Protein AF-A0A497A1L6-F1 (afdb_monomer_lite)

Sequence (326 aa):
MVNYVVGLEPLPANETLLADLKPGDEIKMRLSNGVVLLFRFVERREVAADEASVFEQFHPRLTLVVEKEEGTWQIATADYVAEVEPVQPPSGTLAQPGQAVRVGDAQVTVIKGHAERSGPDLLPGTMYYLVEFSVENVGAVPLDANAFTMQLQDGVGNKYLLSPAASAAGEYGPLGGEIAPGATVQGTAGYLVPDTLAGPALIWTFSPRPGSELQASVSIPYEPEKVPAGHAEVTITDAFLSDDGDRLIIEGEIQNTGGEPLTVELSDISLSSSAGMSELIMAAPPLPWTVQPGQTQVIELQYSKPDASAALLSLLGYSFEIQGLQ

pLDDT: mean 82.21, std 14.12, range [32.19, 98.44]

Secondary structure (DSSP, 8-state):
---EEEEEP--HHHHHHHHH--TT-EEEEE-TTS-EEEEEEEEEEEEETT-GGGG--SS-EEEEEEEPGGGEEEEEEEEE-TT-------SSPPB-TT-EEEETTEEEEEEEEEEE---TTPPTTEEEEEEEEEEEE-SSS-EEGGG-EEEEE-TT--EEE--HHHHTTSSS-B--SEE-TT-EEEEEEEEEEETT---SEEEEEEESSTT-S--EEEEEE----------EEEEEEEEEE-TTSSEEEEEEEEEE-SSSPEEE-GGGEEEEETTEEEPEEEEESPSSEEE-TT-EEEEEEEEEPPSSSEEEEEETTEEEEEE---

Structure (mmCIF, N/CA/C/O backbone):
data_AF-A0A497A1L6-F1
#
_entry.id   AF-A0A497A1L6-F1
#
loop_
_atom_site.group_PDB
_atom_site.id
_atom_site.type_symbol
_atom_site.label_atom_id
_atom_site.label_alt_id
_atom_site.label_comp_id
_atom_site.label_asym_id
_atom_site.label_entity_id
_atom_site.label_seq_id
_atom_site.pdbx_PDB_ins_code
_atom_site.Cartn_x
_atom_site.Cartn_y
_atom_site.Cartn_z
_atom_site.occupancy
_atom_site.B_iso_or_equiv
_atom_site.auth_seq_id
_atom_site.auth_comp_id
_atom_site.auth_asym_id
_atom_site.auth_atom_id
_atom_site.pdbx_PDB_model_num
ATOM 1 N N . MET A 1 1 ? -5.458 -17.847 -22.370 1.00 49.69 1 MET A N 1
ATOM 2 C CA . MET A 1 1 ? -6.475 -18.331 -21.414 1.00 49.69 1 MET A CA 1
ATOM 3 C C . MET A 1 1 ? -6.321 -19.837 -21.328 1.00 49.69 1 MET A C 1
ATOM 5 O O . MET A 1 1 ? -6.341 -20.467 -22.379 1.00 49.69 1 MET A O 1
ATOM 9 N N . VAL A 1 2 ? -6.048 -20.388 -20.144 1.00 56.72 2 VAL A N 1
ATOM 10 C CA . VAL A 1 2 ? -5.822 -21.831 -19.955 1.00 56.72 2 VAL A CA 1
ATOM 11 C C . VAL A 1 2 ? -6.895 -22.355 -19.011 1.00 56.72 2 VAL A C 1
ATOM 13 O O . VAL A 1 2 ? -7.063 -21.818 -17.921 1.00 56.72 2 VAL A O 1
ATOM 16 N N . ASN A 1 3 ? -7.616 -23.377 -19.459 1.00 67.94 3 ASN A N 1
ATOM 17 C CA . ASN A 1 3 ? -8.632 -24.086 -18.692 1.00 67.94 3 ASN A CA 1
ATOM 18 C C . ASN A 1 3 ? -8.076 -25.466 -18.348 1.00 67.94 3 ASN A C 1
ATOM 20 O O . ASN A 1 3 ? -7.530 -26.139 -19.227 1.00 67.94 3 ASN A O 1
ATOM 24 N N . TYR A 1 4 ? -8.189 -25.877 -17.088 1.00 80.19 4 TYR A N 1
ATOM 25 C CA . TYR A 1 4 ? -7.626 -27.143 -16.630 1.00 80.19 4 TYR A CA 1
ATOM 26 C C . TYR A 1 4 ? -8.738 -28.156 -16.416 1.00 80.19 4 TYR A C 1
ATOM 28 O O . TYR A 1 4 ? -9.627 -27.953 -15.594 1.00 80.19 4 TYR A O 1
ATOM 36 N N . VAL A 1 5 ? -8.664 -29.266 -17.145 1.00 84.31 5 VAL A N 1
ATOM 37 C CA . VAL A 1 5 ? -9.573 -30.401 -16.989 1.00 84.31 5 VAL A CA 1
ATOM 38 C C . VAL A 1 5 ? -8.741 -31.602 -16.575 1.00 84.31 5 VAL A C 1
ATOM 40 O O . VAL A 1 5 ? -7.817 -31.994 -17.289 1.00 84.31 5 VAL A O 1
ATOM 43 N N . VAL A 1 6 ? -9.038 -32.155 -15.403 1.00 85.19 6 VAL A N 1
ATOM 44 C CA . VAL A 1 6 ? -8.279 -33.254 -14.807 1.00 85.19 6 VAL A CA 1
ATOM 45 C C . VAL A 1 6 ? -9.226 -34.413 -14.526 1.00 85.19 6 VAL A C 1
ATOM 47 O O . VAL A 1 6 ? -10.163 -34.286 -13.739 1.00 85.19 6 VAL A O 1
ATOM 50 N N . GLY A 1 7 ? -8.960 -35.550 -15.167 1.00 87.00 7 GLY A N 1
ATOM 51 C CA . GLY A 1 7 ? -9.586 -36.820 -14.816 1.00 87.00 7 GLY A CA 1
ATOM 52 C C . GLY A 1 7 ? -8.914 -37.406 -13.580 1.00 87.00 7 GLY A C 1
ATOM 53 O O . GLY A 1 7 ? -7.689 -37.536 -13.542 1.00 87.00 7 GLY A O 1
ATOM 54 N N . LEU A 1 8 ? -9.707 -37.738 -12.571 1.00 87.38 8 LEU A N 1
ATOM 55 C CA . LEU A 1 8 ? -9.270 -38.443 -11.375 1.00 87.38 8 LEU A CA 1
ATOM 56 C C . LEU A 1 8 ? -9.670 -39.914 -11.493 1.00 87.38 8 LEU A C 1
ATOM 58 O O . LEU A 1 8 ? -10.752 -40.237 -11.980 1.00 87.38 8 LEU A O 1
ATOM 62 N N . GLU A 1 9 ? -8.805 -40.811 -11.024 1.00 87.81 9 GLU A N 1
ATOM 63 C CA . GLU A 1 9 ? -9.137 -42.235 -10.967 1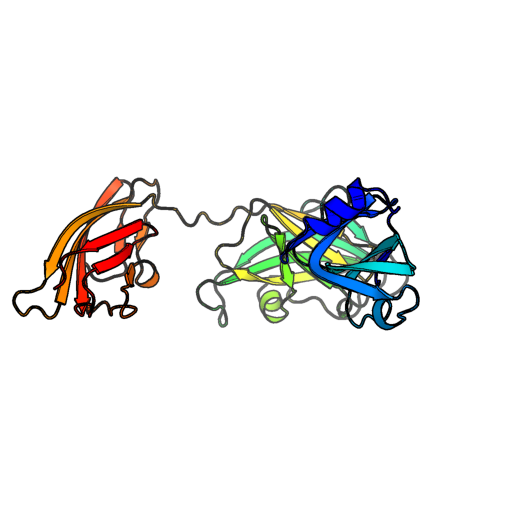.00 87.81 9 GLU A CA 1
ATOM 64 C C . GLU A 1 9 ? -10.345 -42.469 -10.039 1.00 87.81 9 GLU A C 1
ATOM 66 O O . GLU A 1 9 ? -10.424 -41.820 -8.986 1.00 87.81 9 GLU A O 1
ATOM 71 N N . PRO A 1 10 ? -11.259 -43.400 -10.373 1.00 84.12 10 PRO A N 1
ATOM 72 C CA . PRO A 1 10 ? -12.471 -43.680 -9.601 1.00 84.12 10 PRO A CA 1
ATOM 73 C C . PRO A 1 10 ? -12.162 -44.538 -8.368 1.00 84.12 10 PRO A C 1
ATOM 75 O O . PRO A 1 10 ? -12.586 -45.682 -8.221 1.00 84.12 10 PRO A O 1
ATOM 78 N N . LEU A 1 11 ? -11.325 -43.994 -7.490 1.00 87.12 11 LEU A N 1
ATOM 79 C CA . LEU A 1 11 ? -10.995 -44.585 -6.204 1.00 87.12 11 LEU A CA 1
ATOM 80 C C . LEU A 1 11 ? -11.956 -44.027 -5.143 1.00 87.12 11 LEU A C 1
ATOM 82 O O . LEU A 1 11 ? -12.193 -42.816 -5.143 1.00 87.12 11 LEU A O 1
ATOM 86 N N . PRO A 1 12 ? -12.410 -44.835 -4.162 1.00 83.12 12 PRO A N 1
ATOM 87 C CA . PRO A 1 12 ? -13.300 -44.363 -3.093 1.00 83.12 12 PRO A CA 1
ATOM 88 C C . PRO A 1 12 ? -12.772 -43.126 -2.349 1.00 83.12 12 PRO A C 1
ATOM 90 O O . PRO A 1 12 ? -13.539 -42.281 -1.892 1.00 83.12 12 PRO A O 1
ATOM 93 N N . ALA A 1 13 ? -11.445 -42.992 -2.258 1.00 82.69 13 ALA A N 1
ATOM 94 C CA . ALA A 1 13 ? -10.789 -41.827 -1.673 1.00 82.69 13 ALA A CA 1
ATOM 95 C C . ALA A 1 13 ? -11.030 -40.533 -2.476 1.00 82.69 13 ALA A C 1
ATOM 97 O O . ALA A 1 13 ? -11.258 -39.490 -1.872 1.00 82.69 13 ALA A O 1
ATOM 98 N N . ASN A 1 14 ? -11.017 -40.593 -3.811 1.00 83.94 14 ASN A N 1
ATOM 99 C CA . ASN A 1 14 ? -11.251 -39.432 -4.676 1.00 83.94 14 ASN A CA 1
ATOM 100 C C . ASN A 1 14 ? -12.732 -39.044 -4.699 1.00 83.94 14 ASN A C 1
ATOM 102 O O . ASN A 1 14 ? -13.057 -37.860 -4.660 1.00 83.94 14 ASN A O 1
ATOM 106 N N . GLU A 1 15 ? -13.628 -40.031 -4.696 1.00 82.00 15 GLU A N 1
ATOM 107 C CA . GLU A 1 15 ? -15.069 -39.791 -4.580 1.00 82.00 15 GLU A CA 1
ATOM 108 C C . GLU A 1 15 ? -15.420 -39.116 -3.253 1.00 82.00 15 GLU A C 1
ATOM 110 O O . GLU A 1 15 ? -16.161 -38.135 -3.237 1.00 82.00 15 GLU A O 1
ATOM 115 N N . THR A 1 16 ? -14.843 -39.600 -2.148 1.00 83.50 16 THR A N 1
ATOM 116 C CA . THR A 1 16 ? -15.037 -39.008 -0.814 1.00 83.50 16 THR A CA 1
ATOM 117 C C . THR A 1 16 ? -14.442 -37.604 -0.749 1.00 83.50 16 THR A C 1
ATOM 119 O O . THR A 1 16 ? -15.096 -36.682 -0.274 1.00 83.50 16 THR A O 1
ATOM 122 N N . LEU A 1 17 ? -13.243 -37.407 -1.309 1.00 83.25 17 LEU A N 1
ATOM 123 C CA . LEU A 1 17 ? -12.607 -36.092 -1.385 1.00 83.25 17 LEU A CA 1
ATOM 124 C C . LEU A 1 17 ? -13.503 -35.075 -2.101 1.00 83.25 17 LEU A C 1
ATOM 126 O O . LEU A 1 17 ? -13.708 -33.981 -1.586 1.00 83.25 17 LEU A O 1
ATOM 130 N N . LEU A 1 18 ? -14.069 -35.429 -3.260 1.00 84.25 18 LEU A N 1
ATOM 131 C CA . LEU A 1 18 ? -15.007 -34.550 -3.962 1.00 84.25 18 LEU A CA 1
ATOM 132 C C . LEU A 1 18 ? -16.345 -34.410 -3.226 1.00 84.25 18 LEU A C 1
ATOM 134 O O . LEU A 1 18 ? -16.992 -33.367 -3.349 1.00 84.25 18 LEU A O 1
ATOM 138 N N . ALA A 1 19 ? -16.779 -35.439 -2.490 1.00 84.88 19 ALA A N 1
ATOM 139 C CA . ALA A 1 19 ? -17.998 -35.427 -1.684 1.00 84.88 19 ALA A CA 1
ATOM 140 C C . ALA A 1 19 ? -17.927 -34.410 -0.527 1.00 84.88 19 ALA A C 1
ATOM 142 O O . ALA A 1 19 ? -18.935 -33.758 -0.230 1.00 84.88 19 ALA A O 1
ATOM 143 N N . ASP A 1 20 ? -16.742 -34.242 0.056 1.00 88.44 20 ASP A N 1
ATOM 144 C CA . ASP A 1 20 ? -16.510 -33.406 1.235 1.00 88.44 20 ASP A CA 1
ATOM 145 C C . ASP A 1 20 ? -16.254 -31.924 0.915 1.00 88.44 20 ASP A C 1
ATOM 147 O O . ASP A 1 20 ? -16.383 -31.086 1.811 1.00 88.44 20 ASP A O 1
ATOM 151 N N . LEU A 1 21 ? -15.947 -31.584 -0.345 1.00 85.94 21 LEU A N 1
ATOM 152 C CA . LEU A 1 21 ? -15.736 -30.199 -0.778 1.00 85.94 21 LEU A CA 1
ATOM 153 C C . LEU A 1 21 ? -17.006 -29.350 -0.631 1.00 85.94 21 LEU A C 1
ATOM 155 O O . LEU A 1 21 ? -18.091 -29.707 -1.107 1.00 85.94 21 LEU A O 1
ATOM 159 N N . LYS A 1 22 ? -16.844 -28.179 -0.019 1.00 87.50 22 LYS A N 1
ATOM 160 C CA . LYS A 1 22 ? -17.874 -27.155 0.169 1.00 87.50 22 LYS A CA 1
ATOM 161 C C . LYS A 1 22 ? -17.544 -25.904 -0.640 1.00 87.50 22 LYS A C 1
ATOM 163 O O . LYS A 1 22 ? -16.365 -25.584 -0.801 1.00 87.50 22 LYS A O 1
ATOM 168 N N . PRO A 1 23 ? -18.558 -25.164 -1.134 1.00 84.06 23 PRO A N 1
ATOM 169 C CA . PRO A 1 23 ? -18.333 -23.893 -1.815 1.00 84.06 23 PRO A CA 1
ATOM 170 C C . PRO A 1 23 ? -17.436 -22.981 -0.981 1.00 84.06 23 PRO A C 1
ATOM 172 O O . PRO A 1 23 ? -17.725 -22.708 0.184 1.00 84.06 23 PRO A O 1
ATOM 175 N N . GLY A 1 24 ? -16.338 -22.531 -1.576 1.00 73.69 24 GLY A N 1
ATOM 176 C CA . GLY A 1 24 ? -15.328 -21.739 -0.892 1.00 73.69 24 GLY A CA 1
ATOM 177 C C . GLY A 1 24 ? -14.078 -22.504 -0.449 1.00 73.69 24 GLY A C 1
ATOM 178 O O . GLY A 1 24 ? -13.111 -21.830 -0.090 1.00 73.69 24 GLY A O 1
ATOM 179 N N . ASP A 1 25 ? -14.063 -23.838 -0.498 1.00 83.62 25 ASP A N 1
ATOM 180 C CA . ASP A 1 25 ? -12.884 -24.649 -0.171 1.00 83.62 25 ASP A CA 1
ATOM 181 C C . ASP A 1 25 ? -11.762 -24.460 -1.198 1.00 83.62 25 ASP A C 1
ATOM 183 O O . ASP A 1 25 ? -12.000 -24.203 -2.380 1.00 83.62 25 ASP A O 1
ATOM 187 N N . GLU A 1 26 ? -10.518 -24.584 -0.743 1.00 85.00 26 GLU A N 1
ATOM 188 C CA . GLU A 1 26 ? -9.333 -24.359 -1.567 1.00 85.00 26 GLU A CA 1
ATOM 189 C C . GLU A 1 26 ? -8.829 -25.661 -2.201 1.00 85.00 26 GLU A C 1
ATOM 191 O O . GLU A 1 26 ? -8.631 -26.672 -1.525 1.00 85.00 26 GLU A O 1
ATOM 196 N N . ILE A 1 27 ? -8.553 -25.615 -3.504 1.00 85.94 27 ILE A N 1
ATOM 197 C CA . ILE A 1 27 ? -7.938 -26.704 -4.262 1.00 85.94 27 ILE A CA 1
ATOM 198 C C . ILE A 1 27 ? -6.588 -26.228 -4.799 1.00 85.94 27 ILE A C 1
ATOM 200 O O . ILE A 1 27 ? -6.510 -25.293 -5.597 1.00 85.94 27 ILE A O 1
ATOM 204 N N . LYS A 1 28 ? -5.518 -26.918 -4.391 1.00 85.12 28 LYS A N 1
ATOM 205 C CA . LYS A 1 28 ? -4.153 -26.710 -4.894 1.00 85.12 28 LYS A CA 1
ATOM 206 C C . LYS A 1 28 ? -3.840 -27.703 -6.001 1.00 85.12 28 LYS A C 1
ATOM 208 O O . LYS A 1 28 ? -3.805 -28.908 -5.761 1.00 85.12 28 LYS A O 1
ATOM 213 N N . MET A 1 29 ? -3.519 -27.203 -7.187 1.00 79.38 29 MET A N 1
ATOM 214 C CA . MET A 1 29 ? -3.022 -28.013 -8.292 1.00 79.38 29 MET A CA 1
ATOM 215 C C . MET A 1 29 ? -1.542 -27.725 -8.519 1.00 79.38 29 MET A C 1
ATOM 217 O O . MET A 1 29 ? -1.165 -26.658 -8.994 1.00 79.38 29 MET A O 1
ATOM 221 N N . ARG A 1 30 ? -0.694 -28.703 -8.202 1.00 79.06 30 ARG A N 1
ATOM 222 C CA . ARG A 1 30 ? 0.741 -28.630 -8.480 1.00 79.06 30 ARG A CA 1
ATOM 223 C C . ARG A 1 30 ? 1.040 -29.258 -9.836 1.00 79.06 30 ARG A C 1
ATOM 225 O O . ARG A 1 30 ? 0.858 -30.461 -10.016 1.00 79.06 30 ARG A O 1
ATOM 232 N N . LEU A 1 31 ? 1.532 -28.449 -10.761 1.00 71.12 31 LEU A N 1
ATOM 233 C CA . LEU A 1 31 ? 1.991 -28.873 -12.075 1.00 71.12 31 LEU A CA 1
ATOM 234 C C . LEU A 1 31 ? 3.407 -29.467 -11.989 1.00 71.12 31 LEU A C 1
ATOM 236 O O . LEU A 1 31 ? 4.180 -29.183 -11.072 1.00 71.12 31 LEU A O 1
ATOM 240 N N . SER A 1 32 ? 3.770 -30.300 -12.964 1.00 58.16 32 SER A N 1
ATOM 241 C CA . SER A 1 32 ? 5.078 -30.973 -13.019 1.00 58.16 32 SER A CA 1
ATOM 242 C C . SER A 1 32 ? 6.267 -30.014 -13.160 1.00 58.16 32 SER A C 1
ATOM 244 O O . SER A 1 32 ? 7.391 -30.382 -12.831 1.00 58.16 32 SER A O 1
ATOM 246 N N . ASN A 1 33 ? 6.025 -28.786 -13.620 1.00 47.75 33 ASN A N 1
ATOM 247 C CA . ASN A 1 33 ? 7.011 -27.707 -13.704 1.00 47.75 33 ASN A CA 1
ATOM 248 C C . ASN A 1 33 ? 7.216 -26.964 -12.366 1.00 47.75 33 ASN A C 1
ATOM 250 O O . ASN A 1 33 ? 7.961 -25.991 -12.326 1.00 47.75 33 ASN A O 1
ATOM 254 N N . GLY A 1 34 ? 6.556 -27.399 -11.287 1.00 51.25 34 GLY A N 1
ATOM 255 C CA . GLY A 1 34 ? 6.655 -26.794 -9.958 1.00 51.25 34 GLY A CA 1
ATOM 256 C C . GLY A 1 34 ? 5.666 -25.656 -9.695 1.00 51.25 34 GLY A C 1
ATOM 257 O O . GLY A 1 34 ? 5.564 -25.224 -8.550 1.00 51.25 34 GLY A O 1
ATOM 258 N N . VAL A 1 35 ? 4.904 -25.210 -10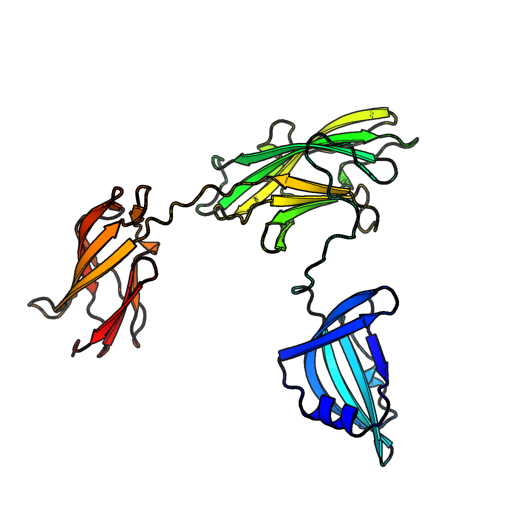.701 1.00 57.69 35 VAL A N 1
ATOM 259 C CA . VAL A 1 35 ? 3.856 -24.191 -10.534 1.00 57.69 35 VAL A CA 1
ATOM 260 C C . VAL A 1 35 ? 2.719 -24.754 -9.681 1.00 57.69 35 VAL A C 1
ATOM 262 O O . VAL A 1 35 ? 2.282 -25.888 -9.889 1.00 57.69 35 VAL A O 1
ATOM 265 N N . VAL A 1 36 ? 2.229 -23.964 -8.726 1.00 69.25 36 VAL A N 1
ATOM 266 C CA . VAL A 1 36 ? 1.083 -24.310 -7.879 1.00 69.25 36 VAL A CA 1
ATOM 267 C C . VAL A 1 36 ? -0.041 -23.333 -8.174 1.00 69.25 36 VAL A C 1
ATOM 269 O O . VAL A 1 36 ? 0.063 -22.162 -7.847 1.00 69.25 36 VAL A O 1
ATOM 272 N N . LEU A 1 37 ? -1.120 -23.832 -8.766 1.00 75.69 37 LEU A N 1
ATOM 273 C CA . LEU A 1 37 ? -2.314 -23.052 -9.055 1.00 75.69 37 LEU A CA 1
ATOM 274 C C . LEU A 1 37 ? -3.358 -23.269 -7.963 1.00 75.69 37 LEU A C 1
ATOM 276 O O . LEU A 1 37 ? -3.543 -24.391 -7.481 1.00 75.69 37 LEU A O 1
ATOM 280 N N . LEU A 1 38 ? -4.042 -22.192 -7.596 1.00 78.62 38 LEU A N 1
ATOM 281 C CA . LEU A 1 38 ? -5.052 -22.170 -6.548 1.00 78.62 38 LEU A CA 1
ATOM 282 C C . LEU A 1 38 ? -6.429 -21.916 -7.137 1.00 78.62 38 LEU A C 1
ATOM 284 O O . LEU A 1 38 ? -6.641 -20.980 -7.908 1.00 78.62 38 LEU A O 1
ATOM 288 N N . PHE A 1 39 ? -7.371 -22.763 -6.748 1.00 84.25 39 PHE A N 1
ATOM 289 C CA . PHE A 1 39 ? -8.756 -22.670 -7.168 1.00 84.25 39 PHE A CA 1
ATOM 290 C C . PHE A 1 39 ? -9.662 -22.693 -5.951 1.00 84.25 39 PHE A C 1
ATOM 292 O O . PHE A 1 39 ? -9.360 -23.348 -4.952 1.00 84.25 39 PHE A O 1
ATOM 299 N N . ARG A 1 40 ? -10.795 -22.006 -6.051 1.00 83.94 40 ARG A N 1
ATOM 300 C CA . ARG A 1 40 ? -11.837 -22.031 -5.036 1.00 83.94 40 ARG A CA 1
ATOM 301 C C . ARG A 1 40 ? -12.984 -22.866 -5.550 1.00 83.94 40 ARG A C 1
ATOM 303 O O . ARG A 1 40 ? -13.552 -22.552 -6.594 1.00 83.94 40 ARG A O 1
ATOM 310 N N . PHE A 1 41 ? -13.289 -23.948 -4.850 1.00 86.94 41 PHE A N 1
ATOM 311 C CA . PHE A 1 41 ? -14.381 -24.833 -5.211 1.00 86.94 41 PHE A CA 1
ATOM 312 C C . PHE A 1 41 ? -15.695 -24.050 -5.234 1.00 86.94 41 PHE A C 1
ATOM 314 O O . PHE A 1 41 ? -16.017 -23.323 -4.292 1.00 86.94 41 PHE A O 1
ATOM 321 N N . VAL A 1 42 ? -16.434 -24.191 -6.330 1.00 84.62 42 VAL A N 1
ATOM 322 C CA . VAL A 1 42 ? -17.694 -23.484 -6.571 1.00 84.62 42 VAL A CA 1
ATOM 323 C C . VAL A 1 42 ? -18.844 -24.440 -6.352 1.00 84.62 42 VAL A C 1
ATOM 325 O O . VAL A 1 42 ? -19.707 -24.214 -5.508 1.00 84.62 42 VAL A O 1
ATOM 328 N N . GLU A 1 43 ? -18.844 -25.527 -7.115 1.00 85.94 43 GLU A N 1
ATOM 329 C CA . GLU A 1 43 ? -19.961 -26.449 -7.146 1.00 85.94 43 GLU A CA 1
ATOM 330 C C . GLU A 1 43 ? -19.543 -27.841 -7.599 1.00 85.94 43 GLU A C 1
ATOM 332 O O . GLU A 1 43 ? -18.536 -28.044 -8.290 1.00 85.94 43 GLU A O 1
ATOM 337 N N . ARG A 1 44 ? -20.393 -28.801 -7.238 1.00 89.88 44 ARG A N 1
ATOM 338 C CA . ARG A 1 44 ? -20.332 -30.180 -7.697 1.00 89.88 44 ARG A CA 1
ATOM 339 C C . ARG A 1 44 ? -21.670 -30.582 -8.287 1.00 89.88 44 ARG A C 1
ATOM 341 O O . ARG A 1 44 ? -22.713 -30.310 -7.697 1.00 89.88 44 ARG A O 1
ATOM 348 N N . ARG A 1 45 ? -21.622 -31.288 -9.411 1.00 87.25 45 ARG A N 1
ATOM 349 C CA . ARG A 1 45 ? -22.792 -31.833 -10.102 1.00 87.25 45 ARG A CA 1
ATOM 350 C C . ARG A 1 45 ? -22.504 -33.221 -10.653 1.00 87.25 45 ARG A C 1
ATOM 352 O O . ARG A 1 45 ? -21.349 -33.571 -10.884 1.00 87.25 45 ARG A O 1
ATOM 359 N N . GLU A 1 46 ? -23.558 -33.991 -10.861 1.00 88.75 46 GLU A N 1
ATOM 360 C CA . GLU A 1 46 ? -23.497 -35.260 -11.581 1.00 88.75 46 GLU A CA 1
ATOM 361 C C . GLU A 1 46 ? -24.121 -35.067 -12.960 1.00 88.75 46 GLU A C 1
ATOM 363 O O . GLU A 1 46 ? -25.167 -34.429 -13.083 1.00 88.75 46 GLU A O 1
ATOM 368 N N . VAL A 1 47 ? -23.439 -35.558 -13.989 1.00 85.19 47 VAL A N 1
ATOM 369 C CA . VAL A 1 47 ? -23.804 -35.392 -15.402 1.00 85.19 47 VAL A CA 1
ATOM 370 C C . VAL A 1 47 ? -23.625 -36.711 -16.143 1.00 85.19 47 VAL A C 1
ATOM 372 O O . VAL A 1 47 ? -22.898 -37.589 -15.681 1.00 85.19 47 VAL A O 1
ATOM 375 N N . ALA A 1 48 ? -24.255 -36.856 -17.305 1.00 85.62 48 ALA A N 1
ATOM 376 C CA . ALA A 1 48 ? -23.981 -37.995 -18.175 1.00 85.62 48 ALA A CA 1
ATOM 377 C C . ALA A 1 48 ? -22.540 -37.926 -18.717 1.00 85.62 48 ALA A C 1
ATOM 379 O O . ALA A 1 48 ? -22.017 -36.837 -18.966 1.00 85.62 48 ALA A O 1
ATOM 380 N N . ALA A 1 49 ? -21.897 -39.081 -18.914 1.00 78.38 49 ALA A N 1
ATOM 381 C CA . ALA A 1 49 ? -20.505 -39.170 -19.370 1.00 78.38 49 ALA A CA 1
ATOM 382 C C . ALA A 1 49 ? -20.235 -38.597 -20.782 1.00 78.38 49 ALA A C 1
ATOM 384 O O . ALA A 1 49 ? -19.097 -38.560 -21.235 1.00 78.38 49 ALA A O 1
ATOM 385 N N . ASP A 1 50 ? -21.259 -38.159 -21.509 1.00 75.56 50 ASP A N 1
ATOM 386 C CA . ASP A 1 50 ? -21.168 -37.570 -22.846 1.00 75.56 50 ASP A CA 1
ATOM 387 C C . ASP A 1 50 ? -21.556 -36.081 -22.885 1.00 75.56 50 ASP A C 1
ATOM 389 O O . ASP A 1 50 ? -21.636 -35.481 -23.962 1.00 75.56 50 ASP A O 1
ATOM 393 N N . GLU A 1 51 ? -21.766 -35.446 -21.727 1.00 76.81 51 GLU A N 1
ATOM 394 C CA . GLU A 1 51 ? -22.222 -34.061 -21.674 1.00 76.81 51 GLU A CA 1
ATOM 395 C C . GLU A 1 51 ? -21.100 -33.062 -22.024 1.00 76.81 51 GLU A C 1
ATOM 397 O O . GLU A 1 51 ? -20.286 -32.660 -21.191 1.00 76.81 51 GLU A O 1
ATOM 402 N N . ALA A 1 52 ? -21.084 -32.604 -23.280 1.00 72.50 52 ALA A N 1
ATOM 403 C CA . ALA A 1 52 ? -20.075 -31.676 -23.803 1.00 72.50 52 ALA A CA 1
ATOM 404 C C . ALA A 1 52 ? -20.023 -30.316 -23.073 1.00 72.50 52 ALA A C 1
ATOM 406 O O . ALA A 1 52 ? -18.967 -29.680 -23.041 1.00 72.50 52 ALA A O 1
ATOM 407 N N . SER A 1 53 ? -21.131 -29.901 -22.442 1.00 70.88 53 SER A N 1
ATOM 408 C CA . SER A 1 53 ? -21.256 -28.635 -21.697 1.00 70.88 53 SER A CA 1
ATOM 409 C C . SER A 1 53 ? -20.225 -28.504 -20.565 1.00 70.88 53 SER A C 1
ATOM 411 O O . SER A 1 53 ? -19.865 -27.403 -20.160 1.00 70.88 53 SER A O 1
ATOM 413 N N . VAL A 1 54 ? -19.713 -29.632 -20.061 1.00 65.25 54 VAL A N 1
ATOM 414 C CA . VAL A 1 54 ? -18.691 -29.707 -19.005 1.00 65.25 54 VAL A CA 1
ATOM 415 C C . VAL A 1 54 ? -17.360 -29.090 -19.448 1.00 65.25 54 VAL A C 1
ATOM 417 O O . VAL A 1 54 ? -16.611 -28.562 -18.621 1.00 65.25 54 VAL A O 1
ATOM 420 N N . PHE A 1 55 ? -17.074 -29.127 -20.749 1.00 68.00 55 PHE A N 1
ATOM 421 C CA . PHE A 1 55 ? -15.836 -28.615 -21.333 1.00 68.00 55 PHE A CA 1
ATOM 422 C C . PHE A 1 55 ? -15.973 -27.177 -21.859 1.00 68.00 55 PHE A C 1
ATOM 424 O O . PHE A 1 55 ? -14.971 -26.555 -22.214 1.00 68.00 55 PHE A O 1
ATOM 431 N N . GLU A 1 56 ? -17.190 -26.629 -21.893 1.00 64.62 56 GLU A N 1
ATOM 432 C CA . GLU A 1 56 ? -17.453 -25.257 -22.328 1.00 64.62 56 GLU A CA 1
ATOM 433 C C . GLU A 1 56 ? -17.161 -24.274 -21.186 1.00 64.62 56 GLU A C 1
ATOM 435 O O . GLU A 1 56 ? -17.845 -24.249 -20.162 1.00 64.62 56 GLU A O 1
ATOM 440 N N . GLN A 1 57 ? -16.103 -23.468 -21.330 1.00 56.44 57 GLN A N 1
ATOM 441 C CA . GLN A 1 57 ? -15.637 -22.571 -20.268 1.00 56.44 57 GLN A CA 1
ATOM 442 C C . GLN A 1 57 ? -15.230 -21.203 -20.817 1.00 56.44 57 GLN A C 1
ATOM 444 O O . GLN A 1 57 ? -14.321 -21.093 -21.642 1.00 56.44 57 GLN A O 1
ATOM 449 N N . PHE A 1 58 ? -15.879 -20.152 -20.308 1.00 56.47 58 PHE A N 1
ATOM 450 C CA . PHE A 1 58 ? -15.696 -18.762 -20.746 1.00 56.47 58 PHE A CA 1
ATOM 451 C C . PHE A 1 58 ? -14.751 -17.946 -19.844 1.00 56.47 58 PHE A C 1
ATOM 453 O O . PHE A 1 58 ? -14.476 -16.784 -20.136 1.00 56.47 58 PHE A O 1
ATOM 460 N N . HIS A 1 59 ? -14.231 -18.547 -18.768 1.00 61.88 59 HIS A N 1
ATOM 461 C CA . HIS A 1 59 ? -13.298 -17.934 -17.814 1.00 61.88 59 HIS A CA 1
ATOM 462 C C . HIS A 1 59 ? -12.373 -19.009 -17.198 1.00 61.88 59 HIS A C 1
ATOM 464 O O . HIS A 1 59 ? -12.778 -20.174 -17.156 1.00 61.88 59 HIS A O 1
ATOM 470 N N . PRO A 1 60 ? -11.161 -18.647 -16.717 1.00 69.69 60 PRO A N 1
ATOM 471 C CA . PRO A 1 60 ? -10.194 -19.597 -16.157 1.00 69.69 60 PRO A CA 1
ATOM 472 C C . PRO A 1 60 ? -10.745 -20.376 -14.957 1.00 69.69 60 PRO A C 1
ATOM 474 O O . PRO A 1 60 ? -11.094 -19.790 -13.930 1.00 69.69 60 PRO A O 1
ATOM 477 N N . ARG A 1 61 ? -10.787 -21.705 -15.069 1.00 79.38 61 ARG A N 1
ATOM 478 C CA . ARG A 1 61 ? -11.266 -22.594 -14.004 1.00 79.38 61 ARG A CA 1
ATOM 479 C C . ARG A 1 61 ? -10.616 -23.976 -14.056 1.00 79.38 61 ARG A C 1
ATOM 481 O O . ARG A 1 61 ? -9.995 -24.359 -15.052 1.00 79.38 61 ARG A O 1
ATOM 488 N N . LEU A 1 62 ? -10.761 -24.705 -12.956 1.00 86.56 62 LEU A N 1
ATOM 489 C CA . LEU A 1 62 ? -10.419 -26.112 -12.812 1.00 86.56 62 LEU A CA 1
ATOM 490 C C . LEU A 1 62 ? -11.698 -26.949 -12.858 1.00 86.56 62 LEU A C 1
ATOM 492 O O . LEU A 1 62 ? -12.687 -26.647 -12.188 1.00 86.56 62 LEU A O 1
ATOM 496 N N . THR A 1 63 ? -11.662 -28.030 -13.627 1.00 87.19 63 THR A N 1
ATOM 497 C CA . THR A 1 63 ? -12.705 -29.053 -13.670 1.00 87.19 63 THR A CA 1
ATOM 498 C C . THR A 1 63 ? -12.098 -30.398 -13.330 1.00 87.19 63 THR A C 1
ATOM 500 O O . THR A 1 63 ? -11.230 -30.894 -14.047 1.00 87.19 63 THR A O 1
ATOM 503 N N . LEU A 1 64 ? -12.554 -30.975 -12.224 1.00 88.50 64 LEU A N 1
ATOM 504 C CA . LEU A 1 64 ? -12.205 -32.326 -11.807 1.00 88.50 64 LEU A CA 1
ATOM 505 C C . LEU A 1 64 ? -13.330 -33.263 -12.232 1.00 88.50 64 LEU A C 1
ATOM 507 O O . LEU A 1 64 ? -14.499 -32.988 -11.952 1.00 88.50 64 LEU A O 1
ATOM 511 N N . VAL A 1 65 ? -12.965 -34.351 -12.902 1.00 89.19 65 VAL A N 1
ATOM 512 C CA . VAL A 1 65 ? -13.898 -35.360 -13.407 1.00 89.19 65 VAL A CA 1
ATOM 513 C C . VAL A 1 65 ? -13.578 -36.689 -12.741 1.00 89.19 65 VAL A C 1
ATOM 515 O O . VAL A 1 65 ? -12.462 -37.186 -12.881 1.00 89.19 65 VAL A O 1
ATOM 518 N N . VAL A 1 66 ? -14.547 -37.264 -12.034 1.00 88.69 66 VAL A N 1
ATOM 519 C CA . VAL A 1 66 ? -14.504 -38.663 -11.587 1.00 88.69 66 VAL A CA 1
ATOM 520 C C . VAL A 1 66 ? -15.599 -39.419 -12.322 1.00 88.69 66 VAL A C 1
ATOM 522 O O . VAL A 1 66 ? -16.768 -39.033 -12.270 1.00 88.69 66 VAL A O 1
ATOM 525 N N . GLU A 1 67 ? -15.226 -40.490 -13.012 1.00 87.56 67 GLU A N 1
ATOM 526 C CA . GLU A 1 67 ? -16.191 -41.403 -13.618 1.00 87.56 67 GLU A CA 1
ATOM 527 C C . GLU A 1 67 ? -16.790 -42.305 -12.537 1.00 87.56 67 GLU A C 1
ATOM 529 O O . GLU A 1 67 ? -16.064 -42.972 -11.809 1.00 87.56 67 GLU A O 1
ATOM 534 N N . LYS A 1 68 ? -18.114 -42.306 -12.415 1.00 80.75 68 LYS A N 1
ATOM 535 C CA . LYS A 1 68 ? -18.852 -43.186 -11.512 1.00 80.75 68 LYS A CA 1
ATOM 536 C C . LYS A 1 68 ? -19.372 -44.407 -12.260 1.00 80.75 68 LYS A C 1
ATOM 538 O O . LYS A 1 68 ? -19.364 -44.476 -13.491 1.00 80.75 68 LYS A O 1
ATOM 543 N N . GLU A 1 69 ? -19.873 -45.367 -11.492 1.00 76.12 69 GLU A N 1
ATOM 544 C CA . GLU A 1 69 ? -20.632 -46.492 -12.031 1.00 76.12 69 GLU A CA 1
ATOM 545 C C . GLU A 1 69 ? -21.826 -45.998 -12.882 1.00 76.12 69 GLU A C 1
ATOM 547 O O . GLU A 1 69 ? -22.315 -44.879 -12.729 1.00 76.12 69 GLU A O 1
ATOM 552 N N . GLU A 1 70 ? -22.276 -46.834 -13.823 1.00 74.56 70 GLU A N 1
ATOM 553 C CA . GLU A 1 70 ? -23.431 -46.566 -14.703 1.00 74.56 70 GLU A CA 1
ATOM 554 C C . GLU A 1 70 ? -23.275 -45.411 -15.718 1.00 74.56 70 GLU A C 1
ATOM 556 O O . GLU A 1 70 ? -24.263 -44.947 -16.283 1.00 74.56 70 GLU A O 1
ATOM 561 N N . GLY A 1 71 ? -22.047 -44.978 -16.029 1.00 79.56 71 GLY A N 1
ATOM 562 C CA . GLY A 1 71 ? -21.804 -43.996 -17.099 1.00 79.56 71 GLY A CA 1
ATOM 563 C C . GLY A 1 71 ? -22.156 -42.557 -16.709 1.00 79.56 71 GLY A C 1
ATOM 564 O O . GLY A 1 71 ? -22.509 -41.740 -17.563 1.00 79.56 71 GLY A O 1
ATOM 565 N N . THR A 1 72 ? -22.062 -42.253 -15.414 1.00 85.06 72 THR A N 1
ATOM 566 C CA . THR A 1 72 ? -22.257 -40.910 -14.857 1.00 85.06 72 THR A CA 1
ATOM 567 C C . THR A 1 72 ? -20.903 -40.311 -14.487 1.00 85.06 72 THR A C 1
ATOM 569 O O . THR A 1 72 ? -20.026 -41.004 -13.981 1.00 85.06 72 THR A O 1
ATOM 572 N N . TRP A 1 73 ? -20.715 -39.015 -14.704 1.00 87.94 73 TRP A N 1
ATOM 573 C CA . TRP A 1 73 ? -19.551 -38.277 -14.226 1.00 87.94 73 TRP A CA 1
ATOM 574 C C . TRP A 1 73 ? -19.920 -37.398 -13.043 1.00 87.94 73 TRP A C 1
ATOM 576 O O . TRP A 1 73 ? -20.890 -36.644 -13.084 1.00 87.94 73 TRP A O 1
ATOM 586 N N . GLN A 1 74 ? -19.094 -37.443 -12.005 1.00 86.44 74 GLN A N 1
ATOM 587 C CA . GLN A 1 74 ? -19.095 -36.442 -10.955 1.00 86.44 74 GLN A CA 1
ATOM 588 C C . GLN A 1 74 ? -18.117 -35.335 -11.338 1.00 86.44 74 GLN A C 1
ATOM 590 O O . GLN A 1 74 ? -16.913 -35.559 -11.472 1.00 86.44 74 GLN A O 1
ATOM 595 N N . ILE A 1 75 ? -18.655 -34.134 -11.510 1.00 86.62 75 ILE A N 1
ATOM 596 C CA . ILE A 1 75 ? -17.910 -32.949 -11.911 1.00 86.62 75 ILE A CA 1
ATOM 597 C C . ILE A 1 75 ? -17.816 -32.012 -10.721 1.00 86.62 75 ILE A C 1
ATOM 599 O O . ILE A 1 75 ? -18.840 -31.587 -10.187 1.00 86.62 75 ILE A O 1
ATOM 603 N N . ALA A 1 76 ? -16.597 -31.650 -10.345 1.00 87.50 76 ALA A N 1
ATOM 604 C CA . ALA A 1 76 ? -16.328 -30.547 -9.435 1.00 87.50 76 ALA A CA 1
ATOM 605 C C . ALA A 1 76 ? -15.709 -29.391 -10.223 1.00 87.50 76 ALA A C 1
ATOM 607 O O . ALA A 1 76 ? -14.719 -29.580 -10.935 1.00 87.50 76 ALA A O 1
ATOM 608 N N . THR A 1 77 ? -16.291 -28.199 -10.102 1.00 87.25 77 THR A N 1
ATOM 609 C CA . THR A 1 77 ? -15.749 -26.985 -10.718 1.00 87.25 77 THR A CA 1
ATOM 610 C C . THR A 1 77 ? -15.221 -26.043 -9.651 1.00 87.25 77 THR A C 1
ATOM 612 O O . THR A 1 77 ? -15.808 -25.890 -8.578 1.00 87.25 77 THR A O 1
ATOM 615 N N . ALA A 1 78 ? -14.080 -25.433 -9.944 1.00 85.94 78 ALA A N 1
ATOM 616 C CA . ALA A 1 78 ? -13.428 -24.495 -9.054 1.00 85.94 78 ALA A CA 1
ATOM 617 C C . ALA A 1 78 ? -12.892 -23.317 -9.864 1.00 85.94 78 ALA A C 1
ATOM 619 O O . ALA A 1 78 ? -12.224 -23.510 -10.880 1.00 85.94 78 ALA A O 1
ATOM 620 N N . ASP A 1 79 ? -13.196 -22.101 -9.433 1.00 83.19 79 ASP A N 1
ATOM 621 C CA . ASP A 1 79 ? -12.781 -20.899 -10.144 1.00 83.19 79 ASP A CA 1
ATOM 622 C C . ASP A 1 79 ? -11.351 -20.533 -9.751 1.00 83.19 79 ASP A C 1
ATOM 624 O O . ASP A 1 79 ? -10.928 -20.741 -8.610 1.00 83.19 79 ASP A O 1
ATOM 628 N N . TYR A 1 80 ? -10.581 -20.033 -10.719 1.00 74.00 80 TYR A N 1
ATOM 629 C CA . TYR A 1 80 ? -9.202 -19.629 -10.475 1.00 74.00 80 TYR A CA 1
ATOM 630 C C . TYR A 1 80 ? -9.154 -18.467 -9.482 1.00 74.00 80 TYR A C 1
ATOM 632 O O . TYR A 1 80 ? -9.796 -17.435 -9.686 1.00 74.00 80 TYR A O 1
ATOM 640 N N . VAL A 1 81 ? -8.363 -18.618 -8.421 1.00 70.31 81 VAL A N 1
ATOM 641 C CA . VAL A 1 81 ? -8.153 -17.560 -7.434 1.00 70.31 81 VAL A CA 1
ATOM 642 C C . VAL A 1 81 ? -6.904 -16.795 -7.835 1.00 70.31 81 VAL A C 1
ATOM 644 O O . VAL A 1 81 ? -5.788 -17.205 -7.535 1.00 70.31 81 VAL A O 1
ATOM 647 N N . ALA A 1 82 ? -7.093 -15.658 -8.503 1.00 53.72 82 ALA A N 1
ATOM 648 C CA . ALA A 1 82 ? -5.990 -14.779 -8.893 1.00 53.72 82 ALA A CA 1
ATOM 649 C C . ALA A 1 82 ? -5.285 -14.099 -7.694 1.00 53.72 82 ALA A C 1
ATOM 651 O O . ALA A 1 82 ? -4.255 -13.460 -7.888 1.00 53.72 82 ALA A O 1
ATOM 652 N N . GLU A 1 83 ? -5.813 -14.242 -6.471 1.00 46.06 83 GLU A N 1
ATOM 653 C CA . GLU A 1 83 ? -5.422 -13.448 -5.294 1.00 46.06 83 GLU A CA 1
ATOM 654 C C . GLU A 1 83 ? -4.795 -14.224 -4.124 1.00 46.06 83 GLU A C 1
ATOM 656 O O . GLU A 1 83 ? -4.630 -13.660 -3.048 1.00 46.06 83 GLU A O 1
ATOM 661 N N . VAL A 1 84 ? -4.365 -15.480 -4.290 1.00 37.66 84 VAL A N 1
ATOM 662 C CA . VAL A 1 84 ? -3.537 -16.126 -3.247 1.00 37.66 84 VAL A CA 1
ATOM 663 C C . VAL A 1 84 ? -2.384 -16.941 -3.822 1.00 37.66 84 VAL A C 1
ATOM 665 O O . VAL A 1 84 ? -1.992 -17.940 -3.246 1.00 37.66 84 VAL A O 1
ATOM 668 N N . GLU A 1 85 ? -1.760 -16.523 -4.920 1.00 33.41 85 GLU A N 1
ATOM 669 C CA . GLU A 1 85 ? -0.348 -16.882 -5.072 1.00 33.41 85 GLU A CA 1
ATOM 670 C C . GLU A 1 85 ? 0.457 -15.948 -4.155 1.00 33.41 85 GLU A C 1
ATOM 672 O O . GLU A 1 85 ? 0.638 -14.777 -4.503 1.00 33.41 85 GLU A O 1
ATOM 677 N N . PRO A 1 86 ? 1.058 -16.418 -3.039 1.00 32.19 86 PRO A N 1
ATOM 678 C CA . PRO A 1 86 ? 2.405 -15.969 -2.778 1.00 32.19 86 PRO A CA 1
ATOM 679 C C . PRO A 1 86 ? 3.187 -16.443 -3.998 1.00 32.19 86 PRO A C 1
ATOM 681 O O . PRO A 1 86 ? 3.653 -17.582 -4.058 1.00 32.19 86 PRO A O 1
ATOM 684 N N . VAL A 1 87 ? 3.284 -15.578 -5.008 1.00 34.56 87 VAL A N 1
ATOM 685 C CA . VAL A 1 87 ? 4.377 -15.651 -5.957 1.00 34.56 87 VAL A CA 1
ATOM 686 C C . VAL A 1 87 ? 5.585 -15.482 -5.056 1.00 34.56 87 VAL A C 1
ATOM 688 O O . VAL A 1 87 ? 5.981 -14.367 -4.728 1.00 34.56 87 VAL A O 1
ATOM 691 N N . GLN A 1 88 ? 6.130 -16.597 -4.563 1.00 33.62 88 GLN A N 1
ATOM 692 C CA . GLN A 1 88 ? 7.539 -16.618 -4.253 1.00 33.62 88 GLN A CA 1
ATOM 693 C C . GLN A 1 88 ? 8.159 -16.106 -5.545 1.00 33.62 88 GLN A C 1
ATOM 695 O O . GLN A 1 88 ? 7.952 -16.749 -6.584 1.00 33.62 88 GLN A O 1
ATOM 700 N N . PRO A 1 89 ? 8.778 -14.909 -5.535 1.00 35.12 89 PRO A N 1
ATOM 701 C CA . PRO A 1 89 ? 9.402 -14.402 -6.736 1.00 35.12 89 PRO A CA 1
ATOM 702 C C . PRO A 1 89 ? 10.283 -15.532 -7.273 1.00 35.12 89 PRO A C 1
ATOM 704 O O . PRO A 1 89 ? 10.858 -16.274 -6.459 1.00 35.12 89 PRO A O 1
ATOM 707 N N . PRO A 1 90 ? 10.339 -15.734 -8.606 1.00 37.59 90 PRO A N 1
ATOM 708 C CA . PRO A 1 90 ? 11.241 -16.721 -9.177 1.00 37.59 90 PRO A CA 1
ATOM 709 C C . PRO A 1 90 ? 12.579 -16.567 -8.471 1.00 37.59 90 PRO A C 1
ATOM 711 O O . PRO A 1 90 ? 12.991 -15.440 -8.198 1.00 37.59 90 PRO A O 1
ATOM 714 N N . SER A 1 91 ? 13.202 -17.686 -8.108 1.00 37.28 91 SER A N 1
ATOM 715 C CA . SER A 1 91 ? 14.470 -17.742 -7.381 1.00 37.28 91 SER A CA 1
ATOM 716 C C . SER A 1 91 ? 15.638 -17.196 -8.223 1.00 37.28 91 SER A C 1
ATOM 718 O O . SER A 1 91 ? 16.648 -17.862 -8.413 1.00 37.28 91 SER A O 1
ATOM 720 N N . GLY A 1 92 ? 15.498 -15.996 -8.776 1.00 48.00 92 GLY A N 1
ATOM 721 C CA . GLY A 1 92 ? 16.570 -15.073 -9.056 1.00 48.00 92 GLY A CA 1
ATOM 722 C C . GLY A 1 92 ? 16.764 -14.227 -7.806 1.00 48.00 92 GLY A C 1
ATOM 723 O O . GLY A 1 92 ? 15.808 -13.768 -7.186 1.00 48.00 92 GLY A O 1
ATOM 724 N N . THR A 1 93 ? 18.013 -14.060 -7.399 1.00 57.81 93 THR A N 1
ATOM 725 C CA . THR A 1 93 ? 18.390 -13.139 -6.332 1.00 57.81 93 THR A CA 1
ATOM 726 C C . THR A 1 93 ? 17.739 -11.780 -6.593 1.00 57.81 93 THR A C 1
ATOM 728 O O . THR A 1 93 ? 18.028 -11.161 -7.616 1.00 57.81 93 THR A O 1
ATOM 731 N N . LEU A 1 94 ? 16.854 -11.328 -5.696 1.00 79.25 94 LEU A N 1
ATOM 732 C CA . LEU A 1 94 ? 16.315 -9.971 -5.755 1.00 79.25 94 LEU A CA 1
ATOM 733 C C . LEU A 1 94 ? 17.493 -9.001 -5.718 1.00 79.25 94 LEU A C 1
ATOM 735 O O . LEU A 1 94 ? 18.276 -9.001 -4.761 1.00 79.25 94 LEU A O 1
ATOM 739 N N . ALA A 1 95 ? 17.623 -8.196 -6.766 1.00 88.88 95 ALA A N 1
ATOM 740 C CA . ALA A 1 95 ? 18.643 -7.168 -6.799 1.00 88.88 95 ALA A CA 1
ATOM 741 C C . ALA A 1 95 ? 18.350 -6.114 -5.728 1.00 88.88 95 ALA A C 1
ATOM 743 O O . ALA A 1 95 ? 17.214 -5.953 -5.280 1.00 88.88 95 ALA A O 1
ATOM 744 N N . GLN A 1 96 ? 19.384 -5.403 -5.309 1.00 92.38 96 GLN A N 1
ATOM 745 C CA . GLN A 1 96 ? 19.281 -4.275 -4.390 1.00 92.38 96 GLN A CA 1
ATOM 746 C C . GLN A 1 96 ? 19.455 -2.960 -5.163 1.00 92.38 96 GLN A C 1
ATOM 748 O O . GLN A 1 96 ? 20.046 -2.966 -6.249 1.00 92.38 96 GLN A O 1
ATOM 753 N N . PRO A 1 97 ? 18.998 -1.818 -4.621 1.00 94.19 97 PRO A N 1
ATOM 754 C CA . PRO A 1 97 ? 19.340 -0.512 -5.168 1.00 94.19 97 PRO A CA 1
ATOM 755 C C . PRO A 1 97 ? 20.852 -0.375 -5.417 1.00 94.19 97 PRO A C 1
ATOM 757 O O . PRO A 1 97 ? 21.678 -0.845 -4.633 1.00 94.19 97 PRO A O 1
ATOM 760 N N . GLY A 1 98 ? 21.212 0.233 -6.546 1.00 92.88 98 GLY A N 1
ATOM 761 C CA . GLY A 1 98 ? 22.584 0.359 -7.039 1.00 92.88 98 GLY A CA 1
ATOM 762 C C . GLY A 1 98 ? 23.105 -0.845 -7.833 1.00 92.88 98 GLY A C 1
ATOM 763 O O . GLY A 1 98 ? 24.167 -0.740 -8.445 1.00 92.88 98 GLY A O 1
ATOM 764 N N . GLN A 1 99 ? 22.389 -1.973 -7.870 1.00 92.56 99 GLN A N 1
ATOM 765 C CA . GLN A 1 99 ? 22.761 -3.121 -8.699 1.00 92.56 99 GLN A CA 1
ATOM 766 C C . GLN A 1 99 ? 22.092 -3.051 -10.074 1.00 92.56 99 GLN A C 1
ATOM 768 O O . GLN A 1 99 ? 20.874 -2.916 -10.180 1.00 92.56 99 GLN A O 1
ATOM 773 N N . ALA A 1 100 ? 22.899 -3.194 -11.125 1.00 92.19 100 ALA A N 1
ATOM 774 C CA . ALA A 1 100 ? 22.411 -3.273 -12.493 1.00 92.19 100 ALA A CA 1
ATOM 775 C C . ALA A 1 100 ? 21.875 -4.679 -12.799 1.00 92.19 100 ALA A C 1
ATOM 777 O O . ALA A 1 100 ? 22.572 -5.678 -12.606 1.00 92.19 100 ALA A O 1
ATOM 778 N N . VAL A 1 101 ? 20.650 -4.751 -13.319 1.00 91.50 101 VAL A N 1
ATOM 779 C CA . VAL A 1 101 ? 19.992 -5.993 -13.734 1.00 91.50 101 VAL A CA 1
ATOM 780 C C . VAL A 1 101 ? 19.710 -5.933 -15.225 1.00 91.50 101 VAL A C 1
ATOM 782 O O . VAL A 1 101 ? 19.025 -5.033 -15.709 1.00 91.50 101 VAL A O 1
ATOM 785 N N . ARG A 1 102 ? 20.222 -6.911 -15.971 1.00 90.38 102 ARG A N 1
ATOM 786 C CA . ARG A 1 102 ? 19.954 -7.028 -17.404 1.00 90.38 102 ARG A CA 1
ATOM 787 C C . ARG A 1 102 ? 18.693 -7.850 -17.656 1.00 90.38 102 ARG A C 1
ATOM 789 O O . ARG A 1 102 ? 18.590 -8.983 -17.196 1.00 90.38 102 ARG A O 1
ATOM 796 N N . VAL A 1 103 ? 17.780 -7.301 -18.451 1.00 87.94 103 VAL A N 1
ATOM 797 C CA . VAL A 1 103 ? 16.527 -7.926 -18.884 1.00 87.94 103 VAL A CA 1
ATOM 798 C C . VAL A 1 103 ? 16.404 -7.750 -20.394 1.00 87.94 103 VAL A C 1
ATOM 800 O O . VAL A 1 103 ? 16.047 -6.684 -20.894 1.00 87.94 103 VAL A O 1
ATOM 803 N N . GLY A 1 104 ? 16.753 -8.796 -21.144 1.00 87.75 104 GLY A N 1
ATOM 804 C CA . GLY A 1 104 ? 16.876 -8.709 -22.600 1.00 87.75 104 GLY A CA 1
ATOM 805 C C . GLY A 1 104 ? 17.919 -7.665 -23.024 1.00 87.75 104 GLY A C 1
ATOM 806 O O . GLY A 1 104 ? 19.106 -7.786 -22.699 1.00 87.75 104 GLY A O 1
ATOM 807 N N . ASP A 1 105 ? 17.452 -6.644 -23.743 1.00 91.94 105 ASP A N 1
ATOM 808 C CA . ASP A 1 105 ? 18.257 -5.535 -24.274 1.00 91.94 105 ASP A CA 1
ATOM 809 C C . ASP A 1 105 ? 18.288 -4.306 -23.351 1.00 91.94 105 ASP A C 1
ATOM 811 O O . ASP A 1 105 ? 18.988 -3.338 -23.637 1.00 91.94 105 ASP A O 1
ATOM 815 N N . ALA A 1 106 ? 17.556 -4.339 -22.234 1.00 93.94 106 ALA A N 1
ATOM 816 C CA . ALA A 1 106 ? 17.571 -3.291 -21.223 1.00 93.94 106 ALA A CA 1
ATOM 817 C C . ALA A 1 106 ? 18.466 -3.695 -20.046 1.00 93.94 106 ALA A C 1
ATOM 819 O O . ALA A 1 106 ? 18.422 -4.835 -19.581 1.00 93.94 106 ALA A O 1
ATOM 820 N N . GLN A 1 107 ? 19.246 -2.755 -19.526 1.00 95.38 107 GLN A N 1
ATOM 821 C CA . GLN A 1 107 ? 19.939 -2.872 -18.248 1.00 95.38 107 GLN A CA 1
ATOM 822 C C . GLN A 1 107 ? 19.380 -1.811 -17.302 1.00 95.38 107 GLN A C 1
ATOM 824 O O . GLN A 1 107 ? 19.563 -0.620 -17.531 1.00 95.38 107 GLN A O 1
ATOM 829 N N . VAL A 1 108 ? 18.668 -2.243 -16.261 1.00 96.38 108 VAL A N 1
ATOM 830 C CA . VAL A 1 108 ? 17.984 -1.357 -15.312 1.00 96.38 108 VAL A CA 1
ATOM 831 C C . VAL A 1 108 ? 18.736 -1.299 -13.988 1.00 96.38 108 VAL A C 1
ATOM 833 O O . VAL A 1 108 ? 19.217 -2.320 -13.500 1.00 96.38 108 VAL A O 1
ATOM 836 N N . THR A 1 109 ? 18.836 -0.111 -13.398 1.00 97.50 109 THR A N 1
ATOM 837 C CA . THR A 1 109 ? 19.395 0.091 -12.056 1.00 97.50 109 THR A CA 1
ATOM 838 C C . THR A 1 109 ? 18.459 0.973 -11.246 1.00 97.50 109 THR A C 1
ATOM 840 O O . THR A 1 109 ? 18.189 2.108 -11.632 1.00 97.50 109 THR A O 1
ATOM 843 N N . VAL A 1 110 ? 17.978 0.478 -10.105 1.00 98.06 110 VAL A N 1
ATOM 844 C CA . VAL A 1 110 ? 17.244 1.319 -9.148 1.00 98.06 110 VAL A CA 1
ATOM 845 C C . VAL A 1 110 ? 18.248 2.178 -8.393 1.00 98.06 110 VAL A C 1
ATOM 847 O O . VAL A 1 110 ? 19.208 1.658 -7.831 1.00 98.06 110 VAL A O 1
ATOM 850 N N . ILE A 1 111 ? 18.025 3.486 -8.378 1.00 97.69 111 ILE A N 1
ATOM 851 C CA . ILE A 1 111 ? 18.864 4.471 -7.696 1.00 97.69 111 ILE A CA 1
ATOM 852 C C . ILE A 1 111 ? 18.420 4.582 -6.234 1.00 97.69 111 ILE A C 1
ATOM 854 O O . ILE A 1 111 ? 19.226 4.380 -5.328 1.00 97.69 111 ILE A O 1
ATOM 858 N N . LYS A 1 112 ? 17.135 4.877 -6.001 1.00 96.00 112 LYS A N 1
ATOM 859 C CA . LYS A 1 112 ? 16.524 4.977 -4.665 1.00 96.00 112 LYS A CA 1
ATOM 860 C C . LYS A 1 112 ? 15.010 4.781 -4.739 1.00 96.00 112 LYS A C 1
ATOM 862 O O . LYS A 1 112 ? 14.400 5.074 -5.763 1.00 96.00 112 LYS A O 1
ATOM 867 N N . GLY A 1 113 ? 14.413 4.340 -3.637 1.00 96.31 113 GLY A N 1
ATOM 868 C CA . GLY A 1 113 ? 12.972 4.427 -3.404 1.00 96.31 113 GLY A CA 1
ATOM 869 C C . GLY A 1 113 ? 12.692 5.362 -2.232 1.00 96.31 113 GLY A C 1
ATOM 870 O O . GLY A 1 113 ? 13.475 5.391 -1.282 1.00 96.31 113 GLY A O 1
ATOM 871 N N . HIS A 1 114 ? 11.625 6.151 -2.303 1.00 94.81 114 HIS A N 1
ATOM 872 C CA . HIS A 1 114 ? 11.235 7.061 -1.225 1.00 94.81 114 HIS A CA 1
ATOM 873 C C . HIS A 1 114 ? 9.741 7.387 -1.270 1.00 94.81 114 HIS A C 1
ATOM 875 O O . HIS A 1 114 ? 9.114 7.312 -2.323 1.00 94.81 114 HIS A O 1
ATOM 881 N N . ALA A 1 115 ? 9.177 7.731 -0.113 1.00 91.94 115 ALA A N 1
ATOM 882 C CA . ALA A 1 115 ? 7.801 8.193 0.002 1.00 91.94 115 ALA A CA 1
ATOM 883 C C . ALA A 1 115 ? 7.729 9.722 -0.113 1.00 91.94 115 ALA A C 1
ATOM 885 O O . ALA A 1 115 ? 8.571 10.425 0.443 1.00 91.94 115 ALA A O 1
ATOM 886 N N . GLU A 1 116 ? 6.693 10.216 -0.784 1.00 89.56 116 GLU A N 1
ATOM 887 C CA . GLU A 1 116 ? 6.316 11.624 -0.862 1.00 89.56 116 GLU A CA 1
ATOM 888 C C . GLU A 1 116 ? 4.859 11.759 -0.411 1.00 89.56 116 GLU A C 1
ATOM 890 O O . GLU A 1 116 ? 3.959 11.103 -0.939 1.00 89.56 116 GLU A O 1
ATOM 895 N N . ARG A 1 117 ? 4.631 12.591 0.604 1.00 81.12 117 ARG A N 1
ATOM 896 C CA . ARG A 1 117 ? 3.319 12.755 1.257 1.00 81.12 117 ARG A CA 1
ATOM 897 C C . ARG A 1 117 ? 2.703 14.119 1.003 1.00 81.12 117 ARG A C 1
ATOM 899 O O . ARG A 1 117 ? 1.579 14.375 1.420 1.00 81.12 117 ARG A O 1
ATOM 906 N N . SER A 1 118 ? 3.431 14.992 0.318 1.00 71.31 118 SER A N 1
ATOM 907 C CA . SER A 1 118 ? 2.967 16.313 -0.056 1.00 71.31 118 SER A CA 1
ATOM 908 C C . SER A 1 118 ? 2.787 16.390 -1.568 1.00 71.31 118 SER A C 1
ATOM 910 O O . SER A 1 118 ? 3.684 16.102 -2.354 1.00 71.31 118 SER A O 1
ATOM 912 N N . GLY A 1 119 ? 1.584 16.758 -1.998 1.00 65.19 119 GLY A N 1
ATOM 913 C CA . GLY A 1 119 ? 1.269 16.920 -3.409 1.00 65.19 119 GLY A CA 1
ATOM 914 C C . GLY A 1 119 ? -0.103 17.560 -3.588 1.00 65.19 119 GLY A C 1
ATOM 915 O O . GLY A 1 119 ? -0.977 17.363 -2.745 1.00 65.19 119 GLY A O 1
ATOM 916 N N . PRO A 1 120 ? -0.307 18.337 -4.663 1.00 58.16 120 PRO A N 1
ATOM 917 C CA . PRO A 1 120 ? -1.543 19.091 -4.868 1.00 58.16 120 PRO A CA 1
ATOM 918 C C . PRO A 1 120 ? -2.789 18.201 -5.021 1.00 58.16 120 PRO A C 1
ATOM 920 O O . PRO A 1 120 ? -3.883 18.656 -4.703 1.00 58.16 120 PRO A O 1
ATOM 923 N N . ASP A 1 121 ? -2.613 16.943 -5.444 1.00 64.31 121 ASP A N 1
ATOM 924 C CA . ASP A 1 121 ? -3.696 15.996 -5.756 1.00 64.31 121 ASP A CA 1
ATOM 925 C C . ASP A 1 121 ? -3.720 14.754 -4.836 1.00 64.31 121 ASP A C 1
ATOM 927 O O . ASP A 1 121 ? -4.389 13.764 -5.137 1.00 64.31 121 ASP A O 1
ATOM 931 N N . LEU A 1 122 ? -2.969 14.767 -3.728 1.00 67.94 122 LEU A N 1
ATOM 932 C CA . LEU A 1 122 ? -2.909 13.641 -2.790 1.00 67.94 122 LEU A CA 1
ATOM 933 C C . LEU A 1 122 ? -4.140 13.626 -1.874 1.00 67.94 122 LEU A C 1
ATOM 935 O O . LEU A 1 122 ? -4.425 14.600 -1.176 1.00 67.94 122 LEU A O 1
ATOM 939 N N . LEU A 1 123 ? -4.875 12.510 -1.875 1.00 66.50 123 LEU A N 1
ATOM 940 C CA . LEU A 1 123 ? -6.020 12.311 -0.987 1.00 66.50 123 LEU A CA 1
ATOM 941 C C . LEU A 1 123 ? -5.546 11.969 0.437 1.00 66.50 123 LEU A C 1
ATOM 943 O O . LEU A 1 123 ? -4.510 11.314 0.592 1.00 66.50 123 LEU A O 1
ATOM 947 N N . PRO A 1 124 ? -6.316 12.330 1.481 1.00 68.81 124 PRO A N 1
ATOM 948 C CA . PRO A 1 124 ? -6.058 11.853 2.839 1.00 68.81 124 PRO A CA 1
ATOM 949 C C . PRO A 1 124 ? -5.954 10.319 2.896 1.00 68.81 124 PRO A C 1
ATOM 951 O O . PRO A 1 124 ? -6.711 9.627 2.214 1.00 68.81 124 PRO A O 1
ATOM 954 N N . GLY A 1 125 ? -5.021 9.792 3.694 1.00 62.91 125 GLY A N 1
ATOM 955 C CA . GLY A 1 125 ? -4.766 8.347 3.812 1.00 62.91 125 GLY A CA 1
ATOM 956 C C . GLY A 1 125 ? -3.948 7.741 2.663 1.00 62.91 125 GLY A C 1
ATOM 957 O O . GLY A 1 125 ? -3.787 6.522 2.582 1.00 62.91 125 GLY A O 1
ATOM 958 N N . THR A 1 126 ? -3.443 8.566 1.741 1.00 74.19 126 THR A N 1
ATOM 959 C CA . THR A 1 126 ? -2.612 8.117 0.619 1.00 74.19 126 THR A CA 1
ATOM 960 C C . THR A 1 126 ? -1.293 8.873 0.559 1.00 74.19 126 THR A C 1
ATOM 962 O O . THR A 1 126 ? -1.161 9.983 1.071 1.00 74.19 126 THR A O 1
ATOM 965 N N . MET A 1 127 ? -0.306 8.263 -0.087 1.00 83.19 127 MET A N 1
ATOM 966 C CA . MET A 1 127 ? 0.979 8.873 -0.401 1.00 83.19 127 MET A CA 1
ATOM 967 C C . MET A 1 127 ? 1.462 8.424 -1.778 1.00 83.19 127 MET A C 1
ATOM 969 O O . MET A 1 127 ? 0.969 7.442 -2.344 1.00 83.19 127 MET A O 1
ATOM 973 N N . TYR A 1 128 ? 2.464 9.115 -2.311 1.00 90.25 128 TYR A N 1
ATOM 974 C CA . TYR A 1 128 ? 3.238 8.598 -3.425 1.00 90.25 128 TYR A CA 1
ATOM 975 C C . TYR A 1 128 ? 4.420 7.788 -2.912 1.00 90.25 128 TYR A C 1
ATOM 977 O O . TYR A 1 128 ? 5.151 8.227 -2.029 1.00 90.25 128 TYR A O 1
ATOM 985 N N . TYR A 1 129 ? 4.644 6.618 -3.500 1.00 94.25 129 TYR A N 1
ATOM 986 C CA . TYR A 1 129 ? 5.937 5.953 -3.423 1.00 94.25 129 TYR A CA 1
ATOM 987 C C . TYR A 1 129 ? 6.644 6.099 -4.766 1.00 94.25 129 TYR A C 1
ATOM 989 O O . TYR A 1 129 ? 6.078 5.776 -5.811 1.00 94.25 129 TYR A O 1
ATOM 997 N N . LEU A 1 130 ? 7.868 6.612 -4.741 1.00 97.06 130 LEU A N 1
ATOM 998 C CA . LEU A 1 130 ? 8.638 6.996 -5.915 1.00 97.06 130 LEU A CA 1
ATOM 999 C C . LEU A 1 130 ? 9.891 6.131 -6.008 1.00 97.06 130 LEU A C 1
ATOM 1001 O O . LEU A 1 130 ? 10.707 6.095 -5.084 1.00 97.06 130 LEU A O 1
ATOM 1005 N N . VAL A 1 131 ? 10.053 5.448 -7.139 1.00 98.25 131 VAL A N 1
ATOM 1006 C CA . VAL A 1 131 ? 11.259 4.691 -7.480 1.00 98.25 131 VAL A CA 1
ATOM 1007 C C . VAL A 1 131 ? 12.021 5.462 -8.545 1.00 98.25 131 VAL A C 1
ATOM 1009 O O . VAL A 1 131 ? 11.566 5.581 -9.680 1.00 98.25 131 VAL A O 1
ATOM 1012 N N . GLU A 1 132 ? 13.195 5.965 -8.181 1.00 98.44 132 GLU A N 1
ATOM 1013 C CA . GLU A 1 132 ? 14.122 6.591 -9.116 1.00 98.44 132 GLU A CA 1
ATOM 1014 C C . GLU A 1 132 ? 15.034 5.524 -9.708 1.00 98.44 132 GLU A C 1
ATOM 1016 O O . GLU A 1 132 ? 15.639 4.736 -8.972 1.00 98.44 132 GLU A O 1
ATOM 1021 N N . PHE A 1 133 ? 15.154 5.486 -11.031 1.00 98.38 133 PHE A N 1
ATOM 1022 C CA . PHE A 1 133 ? 15.905 4.446 -11.723 1.00 98.38 133 PHE A CA 1
ATOM 1023 C C . PHE A 1 133 ? 16.602 4.973 -12.978 1.00 98.38 133 PHE A C 1
ATOM 1025 O O . PHE A 1 133 ? 16.303 6.052 -13.491 1.00 98.38 133 PHE A O 1
ATOM 1032 N N . SER A 1 134 ? 17.550 4.188 -13.483 1.00 98.19 134 SER A N 1
ATOM 1033 C CA . SER A 1 134 ? 18.140 4.366 -14.804 1.00 98.19 134 SER A CA 1
ATOM 1034 C C . SER A 1 134 ? 17.944 3.122 -15.661 1.00 98.19 134 SER A C 1
ATOM 1036 O O . SER A 1 134 ? 17.915 1.996 -15.156 1.00 98.19 134 SER A O 1
ATOM 1038 N N . VAL A 1 135 ? 17.817 3.331 -16.969 1.00 98.00 135 VAL A N 1
ATOM 1039 C CA . VAL A 1 135 ? 17.801 2.268 -17.977 1.00 98.00 135 VAL A CA 1
ATOM 1040 C C . VAL A 1 135 ? 18.843 2.584 -19.031 1.00 98.00 135 VAL A C 1
ATOM 1042 O O . VAL A 1 135 ? 18.840 3.665 -19.617 1.00 98.00 135 VAL A O 1
ATOM 1045 N N . GLU A 1 136 ? 19.714 1.619 -19.284 1.00 97.94 136 GLU A N 1
ATOM 1046 C CA . GLU A 1 136 ? 20.641 1.606 -20.406 1.00 97.94 136 GLU A CA 1
ATOM 1047 C C . GLU A 1 136 ? 20.134 0.636 -21.477 1.00 97.94 136 GLU A C 1
ATOM 1049 O O . GLU A 1 136 ? 19.754 -0.502 -21.179 1.00 97.94 136 GLU A O 1
ATOM 1054 N N . ASN A 1 137 ? 20.148 1.070 -22.735 1.00 97.38 137 ASN A N 1
ATOM 1055 C CA . ASN A 1 137 ? 19.928 0.179 -23.866 1.00 97.38 137 ASN A CA 1
ATOM 1056 C C . ASN A 1 137 ? 21.245 -0.515 -24.240 1.00 97.38 137 ASN A C 1
ATOM 1058 O O . ASN A 1 137 ? 22.097 0.069 -24.904 1.00 97.38 137 ASN A O 1
ATOM 1062 N N . VAL A 1 138 ? 21.393 -1.779 -23.853 1.00 96.31 138 VAL A N 1
ATOM 1063 C CA . VAL A 1 138 ? 22.567 -2.612 -24.168 1.00 96.31 138 VAL A CA 1
ATOM 1064 C C . VAL A 1 138 ? 22.376 -3.453 -25.440 1.00 96.31 138 VAL A C 1
ATOM 1066 O O . VAL A 1 138 ? 23.214 -4.301 -25.760 1.00 96.31 138 VAL A O 1
ATOM 1069 N N . GLY A 1 139 ? 21.255 -3.266 -26.140 1.00 93.44 139 GLY A N 1
ATOM 1070 C CA . GLY A 1 139 ? 20.932 -3.913 -27.408 1.00 93.44 139 GLY A CA 1
ATOM 1071 C C . GLY A 1 139 ? 21.390 -3.118 -28.632 1.00 93.44 139 GLY A C 1
ATOM 1072 O O . GLY A 1 139 ? 22.080 -2.107 -28.541 1.00 93.44 139 GLY A O 1
ATOM 1073 N N . ALA A 1 140 ? 20.989 -3.596 -29.812 1.00 94.56 140 ALA A N 1
ATOM 1074 C CA . ALA A 1 140 ? 21.311 -2.974 -31.103 1.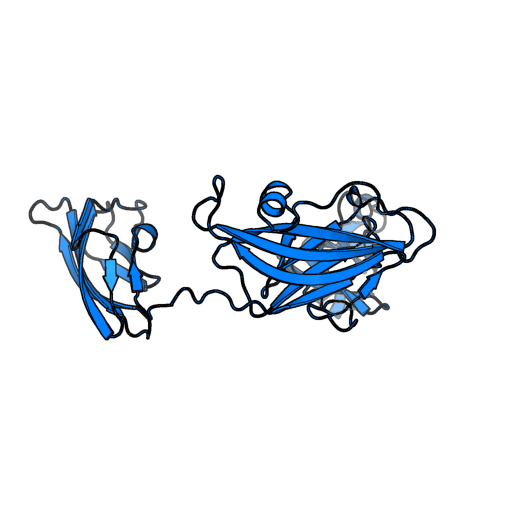00 94.56 140 ALA A CA 1
ATOM 1075 C C . ALA A 1 140 ? 20.143 -2.179 -31.721 1.00 94.56 140 ALA A C 1
ATOM 1077 O O . ALA A 1 140 ? 20.314 -1.547 -32.762 1.00 94.56 140 ALA A O 1
ATOM 1078 N N . VAL A 1 141 ? 18.958 -2.221 -31.105 1.00 94.56 141 VAL A N 1
ATOM 1079 C CA . VAL A 1 141 ? 17.723 -1.570 -31.579 1.00 94.56 141 VAL A CA 1
ATOM 1080 C C . VAL A 1 141 ? 17.236 -0.594 -30.504 1.00 94.56 141 VAL A C 1
ATOM 1082 O O . VAL A 1 141 ? 17.402 -0.909 -29.324 1.00 94.56 141 VAL A O 1
ATOM 1085 N N . PRO A 1 142 ? 16.656 0.571 -30.858 1.00 95.06 142 PRO A N 1
ATOM 1086 C CA . PRO A 1 142 ? 16.047 1.463 -29.875 1.00 95.06 142 PRO A CA 1
ATOM 1087 C C . PRO A 1 142 ? 15.001 0.757 -29.000 1.00 95.06 142 PRO A C 1
ATOM 1089 O O . PRO A 1 142 ? 14.230 -0.069 -29.492 1.00 95.06 142 PRO A O 1
ATOM 1092 N N . LEU A 1 143 ? 14.976 1.082 -27.706 1.00 94.00 143 LEU A N 1
ATOM 1093 C CA . LEU A 1 143 ? 13.936 0.626 -26.780 1.00 94.00 143 LEU A CA 1
ATOM 1094 C C . LEU A 1 143 ? 12.833 1.679 -26.707 1.00 94.00 143 LEU A C 1
ATOM 1096 O O . LEU A 1 143 ? 13.136 2.852 -26.512 1.00 94.00 143 LEU A O 1
ATOM 1100 N N . ASP A 1 144 ? 11.574 1.265 -26.807 1.00 93.00 144 ASP A N 1
ATOM 1101 C CA . ASP A 1 144 ? 10.435 2.142 -26.532 1.00 93.00 144 ASP A CA 1
ATOM 1102 C C . ASP A 1 144 ? 10.131 2.127 -25.031 1.00 93.00 144 ASP A C 1
ATOM 1104 O O . ASP A 1 144 ? 9.610 1.142 -24.502 1.00 93.00 144 ASP A O 1
ATOM 1108 N N . ALA A 1 145 ? 10.452 3.218 -24.336 1.00 91.38 145 ALA A N 1
ATOM 1109 C CA . ALA A 1 145 ? 10.204 3.337 -22.905 1.00 91.38 145 ALA A CA 1
ATOM 1110 C C . ALA A 1 145 ? 8.707 3.343 -22.563 1.00 91.38 145 ALA A C 1
ATOM 1112 O O . ALA A 1 145 ? 8.336 2.972 -21.451 1.00 91.38 145 ALA A O 1
ATOM 1113 N N . ASN A 1 146 ? 7.833 3.690 -23.516 1.00 88.50 146 ASN A N 1
ATOM 1114 C CA . ASN A 1 146 ? 6.384 3.633 -23.309 1.00 88.50 146 ASN A CA 1
ATOM 1115 C C . ASN A 1 146 ? 5.863 2.187 -23.230 1.00 88.50 146 ASN A C 1
ATOM 1117 O O . ASN A 1 146 ? 4.764 1.957 -22.729 1.00 88.50 146 ASN A O 1
ATOM 1121 N N . ALA A 1 147 ? 6.637 1.210 -23.716 1.00 86.25 147 ALA A N 1
ATOM 1122 C CA . ALA A 1 147 ? 6.303 -0.210 -23.634 1.00 86.25 147 ALA A CA 1
ATOM 1123 C C . ALA A 1 147 ? 6.728 -0.851 -22.301 1.00 86.25 147 ALA A C 1
ATOM 1125 O O . ALA A 1 147 ? 6.431 -2.022 -22.058 1.00 86.25 147 ALA A O 1
ATOM 1126 N N . PHE A 1 148 ? 7.436 -0.119 -21.439 1.00 88.94 148 PHE A N 1
ATOM 1127 C CA . PHE A 1 148 ? 7.908 -0.656 -20.171 1.00 88.94 148 PHE A CA 1
ATOM 1128 C C . PHE A 1 148 ? 6.745 -0.877 -19.209 1.00 88.94 148 PHE A C 1
ATOM 1130 O O . PHE A 1 148 ? 5.925 0.008 -18.970 1.00 88.94 148 PHE A O 1
ATOM 1137 N N . THR A 1 149 ? 6.701 -2.059 -18.602 1.00 86.25 149 THR A N 1
ATOM 1138 C CA . THR A 1 149 ? 5.766 -2.354 -17.517 1.00 86.25 149 THR A CA 1
ATOM 1139 C C . THR A 1 149 ? 6.517 -2.347 -16.201 1.00 86.25 149 THR A C 1
ATOM 1141 O O . THR A 1 149 ? 7.498 -3.078 -16.040 1.00 86.25 149 THR A O 1
ATOM 1144 N N . MET A 1 150 ? 6.047 -1.530 -15.265 1.00 88.31 150 MET A N 1
ATOM 1145 C CA . MET A 1 150 ? 6.653 -1.354 -13.951 1.00 88.31 150 MET A CA 1
ATOM 1146 C C . MET A 1 150 ? 5.584 -1.510 -12.872 1.00 88.31 150 MET A C 1
ATOM 1148 O O . MET A 1 150 ? 4.537 -0.866 -12.937 1.00 88.31 150 MET A O 1
ATOM 1152 N N . GLN A 1 151 ? 5.842 -2.344 -11.870 1.00 86.31 151 GLN A N 1
ATOM 1153 C CA . GLN A 1 151 ? 4.911 -2.634 -10.777 1.00 86.31 151 GLN A CA 1
ATOM 1154 C C . GLN A 1 151 ? 5.643 -2.589 -9.440 1.00 86.31 151 GLN A C 1
ATOM 1156 O O . GLN A 1 151 ? 6.780 -3.046 -9.339 1.00 86.31 151 GLN A O 1
ATOM 1161 N N . LEU A 1 152 ? 4.971 -2.071 -8.418 1.00 84.94 152 LEU A N 1
ATOM 1162 C CA . LEU A 1 152 ? 5.435 -2.122 -7.038 1.00 84.94 152 LEU A CA 1
ATOM 1163 C C . LEU A 1 152 ? 4.605 -3.151 -6.274 1.00 84.94 152 LEU A C 1
ATOM 1165 O O . LEU A 1 152 ? 3.393 -3.216 -6.457 1.00 84.94 152 LEU A O 1
ATOM 1169 N N . GLN A 1 153 ? 5.243 -3.933 -5.417 1.00 80.19 153 GLN A N 1
ATOM 1170 C CA . GLN A 1 153 ? 4.583 -4.837 -4.486 1.00 80.19 153 GLN A CA 1
ATOM 1171 C C . GLN A 1 153 ? 5.048 -4.534 -3.060 1.00 80.19 153 GLN A C 1
ATOM 1173 O O . GLN A 1 153 ? 6.242 -4.326 -2.844 1.00 80.19 153 GLN A O 1
ATOM 1178 N N . ASP A 1 154 ? 4.124 -4.510 -2.102 1.00 71.69 154 ASP A N 1
ATOM 1179 C CA . ASP A 1 154 ? 4.444 -4.284 -0.689 1.00 71.69 154 ASP A CA 1
ATOM 1180 C C . ASP A 1 154 ? 4.789 -5.564 0.088 1.00 71.69 154 ASP A C 1
ATOM 1182 O O . ASP A 1 154 ? 4.766 -6.676 -0.449 1.00 71.69 154 ASP A O 1
ATOM 1186 N N . GLY A 1 155 ? 5.125 -5.400 1.371 1.00 69.69 155 GLY A N 1
ATOM 1187 C CA . GLY A 1 155 ? 5.538 -6.493 2.251 1.00 69.69 155 GLY A CA 1
ATOM 1188 C C . GLY A 1 155 ? 4.455 -7.532 2.561 1.00 69.69 155 GLY A C 1
ATOM 1189 O O . GLY A 1 155 ? 4.792 -8.620 3.028 1.00 69.69 155 GLY A O 1
ATOM 1190 N N . VAL A 1 156 ? 3.179 -7.239 2.283 1.00 67.19 156 VAL A N 1
ATOM 1191 C CA . VAL A 1 156 ? 2.061 -8.190 2.444 1.00 67.19 156 VAL A CA 1
ATOM 1192 C C . VAL A 1 156 ? 1.540 -8.727 1.109 1.00 67.19 156 VAL A C 1
ATOM 1194 O O . VAL A 1 156 ? 0.686 -9.610 1.096 1.00 67.19 156 VAL A O 1
ATOM 1197 N N . GLY A 1 157 ? 2.095 -8.261 -0.013 1.00 62.00 157 GLY A N 1
ATOM 1198 C CA . GLY A 1 157 ? 1.821 -8.782 -1.348 1.00 62.00 157 GLY A CA 1
ATOM 1199 C C . GLY A 1 157 ? 0.859 -7.951 -2.192 1.00 62.00 157 GLY A C 1
ATOM 1200 O O . GLY A 1 157 ? 0.588 -8.349 -3.328 1.00 62.00 157 GLY A O 1
ATOM 1201 N N . ASN A 1 158 ? 0.382 -6.798 -1.710 1.00 61.00 158 ASN A N 1
ATOM 1202 C CA . ASN A 1 158 ? -0.450 -5.923 -2.534 1.00 61.00 158 ASN A CA 1
ATOM 1203 C C . ASN A 1 158 ? 0.381 -5.340 -3.671 1.00 61.00 158 ASN A C 1
ATOM 1205 O O . ASN A 1 158 ? 1.548 -4.990 -3.485 1.00 61.00 158 ASN A O 1
ATOM 1209 N N . LYS A 1 159 ? -0.237 -5.209 -4.844 1.00 71.50 159 LYS A N 1
ATOM 1210 C CA . LYS A 1 159 ? 0.411 -4.731 -6.064 1.00 71.50 159 LYS A CA 1
ATOM 1211 C C . LYS A 1 159 ? -0.149 -3.379 -6.476 1.00 71.50 159 LYS A C 1
ATOM 1213 O O . LYS A 1 159 ? -1.360 -3.202 -6.568 1.00 71.50 159 LYS A O 1
ATOM 1218 N N . TYR A 1 160 ? 0.746 -2.464 -6.817 1.00 70.56 160 TYR A N 1
ATOM 1219 C CA . TYR A 1 160 ? 0.436 -1.102 -7.224 1.00 70.56 160 TYR A CA 1
ATOM 1220 C C . TYR A 1 160 ? 0.929 -0.863 -8.647 1.00 70.56 160 TYR A C 1
ATOM 1222 O O . TYR A 1 160 ? 2.052 -1.221 -9.019 1.00 70.56 160 TYR A O 1
ATOM 1230 N N . LEU A 1 161 ? 0.060 -0.269 -9.459 1.00 79.38 161 LEU A N 1
ATOM 1231 C CA . LEU A 1 161 ? 0.345 0.048 -10.852 1.00 79.38 161 LEU A CA 1
ATOM 1232 C C . LEU A 1 161 ? 1.014 1.416 -10.969 1.00 79.38 161 LEU A C 1
ATOM 1234 O O . LEU A 1 161 ? 0.768 2.314 -10.164 1.00 79.38 161 LEU A O 1
ATOM 1238 N N . LEU A 1 162 ? 1.845 1.561 -12.001 1.00 79.62 162 LEU A N 1
ATOM 1239 C CA . LEU A 1 162 ? 2.484 2.825 -12.342 1.00 79.62 162 LEU A CA 1
ATOM 1240 C C . LEU A 1 162 ? 1.429 3.923 -12.543 1.00 79.62 162 LEU A C 1
ATOM 1242 O O . LEU A 1 162 ? 0.504 3.772 -13.341 1.00 79.62 162 LEU A O 1
ATOM 1246 N N . SER A 1 163 ? 1.605 5.046 -11.853 1.00 83.44 163 SER A N 1
ATOM 1247 C CA . SER A 1 163 ? 0.784 6.243 -12.004 1.00 83.44 163 SER A CA 1
ATOM 1248 C C . SER A 1 163 ? 1.600 7.333 -12.701 1.00 83.44 163 SER A C 1
ATOM 1250 O O . SER A 1 163 ? 2.592 7.807 -12.139 1.00 83.44 163 SER A O 1
ATOM 1252 N N . PRO A 1 164 ? 1.205 7.780 -13.908 1.00 79.88 164 PRO A N 1
ATOM 1253 C CA . PRO A 1 164 ? 1.867 8.897 -14.580 1.00 79.88 164 PRO A CA 1
ATOM 1254 C C . PRO A 1 164 ? 1.856 10.185 -13.746 1.00 79.88 164 PRO A C 1
ATOM 1256 O O . PRO A 1 164 ? 2.853 10.900 -13.714 1.00 79.88 164 PRO A O 1
ATOM 1259 N N . ALA A 1 165 ? 0.759 10.446 -13.025 1.00 80.38 165 ALA A N 1
ATOM 1260 C CA . ALA A 1 165 ? 0.629 11.610 -12.150 1.00 80.38 165 ALA A CA 1
ATOM 1261 C C . ALA A 1 165 ? 1.599 11.543 -10.959 1.00 80.38 165 ALA A C 1
ATOM 1263 O O . ALA A 1 165 ? 2.288 12.519 -10.682 1.00 80.38 165 ALA A O 1
ATOM 1264 N N . ALA A 1 166 ? 1.725 10.378 -10.313 1.00 83.75 166 ALA A N 1
ATOM 1265 C CA . ALA A 1 166 ? 2.698 10.186 -9.236 1.00 83.75 166 ALA A CA 1
ATOM 1266 C C . ALA A 1 166 ? 4.141 10.263 -9.760 1.00 83.75 166 ALA A C 1
ATOM 1268 O O . ALA A 1 166 ? 5.007 10.854 -9.130 1.00 83.75 166 ALA A O 1
ATOM 1269 N N . SER A 1 167 ? 4.403 9.704 -10.945 1.00 89.00 167 SER A N 1
ATOM 1270 C CA . SER A 1 167 ? 5.736 9.712 -11.564 1.00 89.00 167 SER A CA 1
ATOM 1271 C C . SER A 1 167 ? 6.227 11.130 -11.869 1.00 89.00 167 SER A C 1
ATOM 1273 O O . SER A 1 167 ? 7.424 11.387 -11.817 1.00 89.00 167 SER A O 1
ATOM 1275 N N . ALA A 1 168 ? 5.314 12.066 -12.149 1.00 90.75 168 ALA A N 1
ATOM 1276 C CA . ALA A 1 168 ? 5.642 13.475 -12.356 1.00 90.75 168 ALA A CA 1
ATOM 1277 C C . ALA A 1 168 ? 6.106 14.200 -11.080 1.00 90.75 168 ALA A C 1
ATOM 1279 O O . ALA A 1 168 ? 6.687 15.277 -11.189 1.00 90.75 168 ALA A O 1
ATOM 1280 N N . ALA A 1 169 ? 5.865 13.629 -9.895 1.00 89.88 169 ALA A N 1
ATOM 1281 C CA . ALA A 1 169 ? 6.318 14.189 -8.625 1.00 89.88 169 ALA A CA 1
ATOM 1282 C C . ALA A 1 169 ? 7.777 13.830 -8.283 1.00 89.88 169 ALA A C 1
ATOM 1284 O O . ALA A 1 169 ? 8.339 14.430 -7.371 1.00 89.88 169 ALA A O 1
ATOM 1285 N N . GLY A 1 170 ? 8.387 12.863 -8.980 1.00 92.38 170 GLY A N 1
ATOM 1286 C CA . GLY A 1 170 ? 9.767 12.454 -8.711 1.00 92.38 170 GLY A CA 1
ATOM 1287 C C . GLY A 1 170 ? 10.828 13.266 -9.438 1.00 92.38 170 GLY A C 1
ATOM 1288 O O . GLY A 1 170 ? 10.545 14.130 -10.267 1.00 92.38 170 GLY A O 1
ATOM 1289 N N . GLU A 1 171 ? 12.080 12.970 -9.101 1.00 96.31 171 GLU A N 1
ATOM 1290 C CA . GLU A 1 171 ? 13.246 13.786 -9.457 1.00 96.31 171 GLU A CA 1
ATOM 1291 C C . GLU A 1 171 ? 13.486 13.856 -10.971 1.00 96.31 171 GLU A C 1
ATOM 1293 O O . GLU A 1 171 ? 13.912 14.891 -11.489 1.00 96.31 171 GLU A O 1
ATOM 1298 N N . TYR A 1 172 ? 13.204 12.761 -11.679 1.00 96.38 172 TYR A N 1
ATOM 1299 C CA . TYR A 1 172 ? 13.466 12.625 -13.113 1.00 96.38 172 TYR A CA 1
ATOM 1300 C C . TYR A 1 172 ? 12.192 12.675 -13.967 1.00 96.38 172 TYR A C 1
ATOM 1302 O O . TYR A 1 172 ? 12.282 12.828 -15.186 1.00 96.38 172 TYR A O 1
ATOM 1310 N N . GLY A 1 173 ? 11.014 12.590 -13.343 1.00 94.06 173 GLY A N 1
ATOM 1311 C CA . GLY A 1 173 ? 9.725 12.558 -14.028 1.00 94.06 173 GLY A CA 1
ATOM 1312 C C . GLY A 1 173 ? 9.451 11.228 -14.748 1.00 94.06 173 GLY A C 1
ATOM 1313 O O . GLY A 1 173 ? 10.282 10.316 -14.739 1.00 94.06 173 GLY A O 1
ATOM 1314 N N . PRO A 1 174 ? 8.276 11.076 -15.386 1.00 92.12 174 PRO A N 1
ATOM 1315 C CA . PRO A 1 174 ? 7.926 9.848 -16.088 1.00 92.12 174 PRO A CA 1
ATOM 1316 C C . PRO A 1 174 ? 8.870 9.596 -17.266 1.00 92.12 174 PRO A C 1
ATOM 1318 O O . PRO A 1 174 ? 9.145 10.489 -18.069 1.00 92.12 174 PRO A O 1
ATOM 1321 N N . LEU A 1 175 ? 9.317 8.348 -17.403 1.00 89.94 175 LEU A N 1
ATOM 1322 C CA . LEU A 1 175 ? 10.120 7.932 -18.546 1.00 89.94 175 LEU A CA 1
ATOM 1323 C C . LEU A 1 175 ? 9.229 7.683 -19.770 1.00 89.94 175 LEU A C 1
ATOM 1325 O O . LEU A 1 175 ? 8.198 7.022 -19.667 1.00 89.94 175 LEU A O 1
ATOM 1329 N N . GLY A 1 176 ? 9.645 8.171 -20.937 1.00 89.88 176 GLY A N 1
ATOM 1330 C CA . GLY A 1 176 ? 8.934 7.959 -22.196 1.00 89.88 176 GLY A CA 1
ATOM 1331 C C . GLY A 1 176 ? 9.821 8.206 -23.413 1.00 89.88 176 GLY A C 1
ATOM 1332 O O . GLY A 1 176 ? 10.913 8.764 -23.305 1.00 89.88 176 GLY A O 1
ATOM 1333 N N . GLY A 1 177 ? 9.336 7.789 -24.582 1.00 91.12 177 GLY A N 1
ATOM 1334 C CA . GLY A 1 177 ? 10.052 7.924 -25.854 1.00 91.12 177 GLY A CA 1
ATOM 1335 C C . GLY A 1 177 ? 11.061 6.805 -26.122 1.00 91.12 177 GLY A C 1
ATOM 1336 O O . GLY A 1 177 ? 11.053 5.766 -25.466 1.00 91.12 177 GLY A O 1
ATOM 1337 N N . GLU A 1 178 ? 11.916 7.007 -27.125 1.00 95.88 178 GLU A N 1
ATOM 1338 C CA . GLU A 1 178 ? 12.903 6.008 -27.543 1.00 95.88 178 GLU A CA 1
ATOM 1339 C C . GLU A 1 178 ? 14.253 6.186 -26.837 1.00 95.88 178 GLU A C 1
ATOM 1341 O O . GLU A 1 178 ? 14.787 7.291 -26.732 1.00 95.88 178 GLU A O 1
ATOM 1346 N N . ILE A 1 179 ? 14.851 5.068 -26.430 1.00 96.94 179 ILE A N 1
ATOM 1347 C CA . ILE A 1 179 ? 16.204 4.992 -25.875 1.00 96.94 179 ILE A CA 1
ATOM 1348 C C . ILE A 1 179 ? 17.107 4.359 -26.933 1.00 96.94 179 ILE A C 1
ATOM 1350 O O . ILE A 1 179 ? 17.009 3.161 -27.214 1.00 96.94 179 ILE A O 1
ATOM 1354 N N . ALA A 1 180 ? 17.988 5.155 -27.537 1.00 97.94 180 ALA A N 1
ATOM 1355 C CA . ALA A 1 180 ? 18.909 4.687 -28.572 1.00 97.94 180 ALA A CA 1
ATOM 1356 C C . ALA A 1 180 ? 19.908 3.633 -28.039 1.00 97.94 180 ALA A C 1
ATOM 1358 O O . ALA A 1 180 ? 20.223 3.647 -26.849 1.00 97.94 180 ALA A O 1
ATOM 1359 N N . PRO A 1 181 ? 20.447 2.743 -28.894 1.00 98.00 181 PRO A N 1
ATOM 1360 C CA . PRO A 1 181 ? 21.503 1.801 -28.511 1.00 98.00 181 PRO A CA 1
ATOM 1361 C C . PRO A 1 181 ? 22.691 2.485 -27.821 1.00 98.00 181 PRO A C 1
ATOM 1363 O O . PRO A 1 181 ? 23.229 3.468 -28.331 1.00 98.00 181 PRO A O 1
ATOM 1366 N N . GLY A 1 182 ? 23.097 1.964 -26.664 1.00 97.19 182 GLY A N 1
ATOM 1367 C CA . GLY A 1 182 ? 24.166 2.503 -25.819 1.00 97.19 182 GLY A CA 1
ATOM 1368 C C . GLY A 1 182 ? 23.797 3.757 -25.019 1.00 97.19 182 GLY A C 1
ATOM 1369 O O . GLY A 1 182 ? 24.648 4.279 -24.301 1.00 97.19 182 GLY A O 1
ATOM 1370 N N . ALA A 1 183 ? 22.570 4.273 -25.140 1.00 98.12 183 ALA A N 1
ATOM 1371 C CA . ALA A 1 183 ? 22.115 5.407 -24.347 1.00 98.12 183 ALA A CA 1
ATOM 1372 C C . ALA A 1 183 ? 21.616 4.954 -22.970 1.00 98.12 183 ALA A C 1
ATOM 1374 O O . ALA A 1 183 ? 20.961 3.916 -22.842 1.00 98.12 183 ALA A O 1
ATOM 1375 N N . THR A 1 184 ? 21.865 5.800 -21.972 1.00 97.88 184 THR A N 1
ATOM 1376 C CA . THR A 1 184 ? 21.334 5.663 -20.615 1.00 97.88 184 THR A CA 1
ATOM 1377 C C . THR A 1 184 ? 20.439 6.848 -20.308 1.00 97.88 184 THR A C 1
ATOM 1379 O O . THR A 1 184 ? 20.832 7.997 -20.511 1.00 97.88 184 THR A O 1
ATOM 1382 N N . VAL A 1 185 ? 19.246 6.568 -19.799 1.00 97.88 185 VAL A N 1
ATOM 1383 C CA . VAL A 1 185 ? 18.260 7.573 -19.393 1.00 97.88 185 VAL A CA 1
ATOM 1384 C C . VAL A 1 185 ? 17.806 7.310 -17.963 1.00 97.88 185 VAL A C 1
ATOM 1386 O O . VAL A 1 185 ? 17.811 6.167 -17.504 1.00 97.88 185 VAL A O 1
ATOM 1389 N N . GLN A 1 186 ? 17.438 8.372 -17.256 1.00 98.31 186 GLN A N 1
ATOM 1390 C CA . GLN A 1 186 ? 16.886 8.303 -15.906 1.00 98.31 186 GLN A CA 1
ATOM 1391 C C . GLN A 1 186 ? 15.392 8.593 -15.947 1.00 98.31 186 GLN A C 1
ATOM 1393 O O . GLN A 1 186 ? 14.934 9.357 -16.797 1.00 98.31 186 GLN A O 1
ATOM 1398 N N . GLY A 1 187 ? 14.651 7.983 -15.031 1.00 97.50 187 GLY A N 1
ATOM 1399 C CA . GLY A 1 187 ? 13.222 8.197 -14.889 1.00 97.50 187 GLY A CA 1
ATOM 1400 C C . GLY A 1 187 ? 12.737 7.888 -13.482 1.00 97.50 187 GLY A C 1
ATOM 1401 O O . GLY A 1 187 ? 13.422 7.239 -12.687 1.00 97.50 187 GLY A O 1
ATOM 1402 N N . THR A 1 188 ? 11.527 8.349 -13.213 1.00 98.12 188 THR A N 1
ATOM 1403 C CA . THR A 1 188 ? 10.771 8.091 -11.995 1.00 98.12 188 THR A CA 1
ATOM 1404 C C . THR A 1 188 ? 9.611 7.157 -12.326 1.00 98.12 188 THR A C 1
ATOM 1406 O O . THR A 1 188 ? 8.826 7.414 -13.242 1.00 98.12 188 THR A O 1
ATOM 1409 N N . ALA A 1 189 ? 9.471 6.085 -11.548 1.00 96.38 189 ALA A N 1
ATOM 1410 C CA . ALA A 1 189 ? 8.264 5.274 -11.489 1.00 96.38 189 ALA A CA 1
ATOM 1411 C C . ALA A 1 189 ? 7.517 5.587 -10.187 1.00 96.38 189 ALA A C 1
ATOM 1413 O O . ALA A 1 189 ? 7.967 5.214 -9.103 1.00 96.38 189 ALA A O 1
ATOM 1414 N N . GLY A 1 190 ? 6.399 6.303 -10.293 1.00 91.44 190 GLY A N 1
ATOM 1415 C CA . GLY A 1 190 ? 5.572 6.695 -9.153 1.00 91.44 190 GLY A CA 1
ATOM 1416 C C . GLY A 1 190 ? 4.328 5.828 -8.983 1.00 91.44 190 GLY A C 1
ATOM 1417 O O . GLY A 1 190 ? 3.694 5.423 -9.960 1.00 91.44 190 GLY A O 1
ATOM 1418 N N . TYR A 1 191 ? 3.951 5.595 -7.728 1.00 89.19 191 TYR A N 1
ATOM 1419 C CA . TYR A 1 191 ? 2.820 4.764 -7.315 1.00 89.19 191 TYR A CA 1
ATOM 1420 C C . TYR A 1 191 ? 1.960 5.524 -6.309 1.00 89.19 191 TYR A C 1
ATOM 1422 O O . TYR A 1 191 ? 2.502 6.090 -5.366 1.00 89.19 191 TYR A O 1
ATOM 1430 N N . LEU A 1 192 ? 0.635 5.517 -6.483 1.00 81.44 192 LEU A N 1
ATOM 1431 C CA . LEU A 1 192 ? -0.295 5.956 -5.440 1.00 81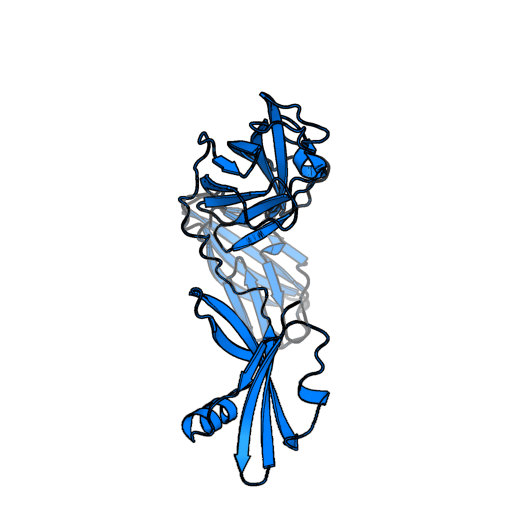.44 192 LEU A CA 1
ATOM 1432 C C . LEU A 1 192 ? -0.568 4.765 -4.521 1.00 81.44 192 LEU A C 1
ATOM 1434 O O . LEU A 1 192 ? -1.040 3.724 -4.982 1.00 81.44 192 LEU A O 1
ATOM 1438 N N . VAL A 1 193 ? -0.245 4.917 -3.245 1.00 80.94 193 VAL A N 1
ATOM 1439 C CA . VAL A 1 193 ? -0.304 3.848 -2.246 1.00 80.94 193 VAL A CA 1
ATOM 1440 C C . VAL A 1 193 ? -0.953 4.363 -0.957 1.00 80.94 193 VAL A C 1
ATOM 1442 O O . VAL A 1 193 ? -0.978 5.577 -0.742 1.00 80.94 193 VAL A O 1
ATOM 1445 N N . PRO A 1 194 ? -1.469 3.484 -0.081 1.00 74.31 194 PRO A N 1
ATOM 1446 C CA . PRO A 1 194 ? -1.846 3.876 1.273 1.00 74.31 194 PRO A CA 1
ATOM 1447 C C . PRO A 1 194 ? -0.645 4.460 2.026 1.00 74.31 194 PRO A C 1
ATOM 1449 O O . PRO A 1 194 ? 0.482 3.989 1.863 1.00 74.31 194 PRO A O 1
ATOM 1452 N N . ASP A 1 195 ? -0.871 5.454 2.880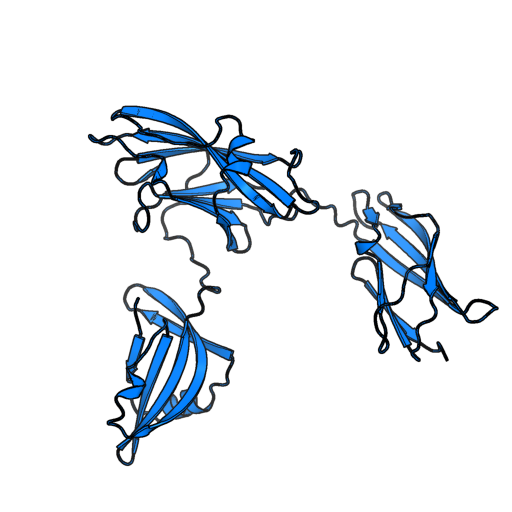 1.00 77.56 195 ASP A N 1
ATOM 1453 C CA . ASP A 1 195 ? 0.170 5.989 3.777 1.00 77.56 195 ASP A CA 1
ATOM 1454 C C . ASP A 1 195 ? 0.662 4.964 4.823 1.00 77.56 195 ASP A C 1
ATOM 1456 O O . ASP A 1 195 ? 1.769 5.091 5.348 1.00 77.56 195 ASP A O 1
ATOM 1460 N N . THR A 1 196 ? -0.124 3.905 5.026 1.00 74.94 196 THR A N 1
ATOM 1461 C CA . THR A 1 196 ? 0.129 2.700 5.831 1.00 74.94 196 THR A CA 1
ATOM 1462 C C . THR A 1 196 ? 0.820 1.565 5.057 1.00 74.94 196 THR A C 1
ATOM 1464 O O . THR A 1 196 ? 0.709 0.397 5.434 1.00 74.94 196 THR A O 1
ATOM 1467 N N . LEU A 1 197 ? 1.523 1.876 3.961 1.00 80.56 197 LEU A N 1
ATOM 1468 C CA . LEU A 1 197 ? 2.212 0.893 3.114 1.00 80.56 197 LEU A CA 1
ATOM 1469 C C . LEU A 1 197 ? 3.029 -0.122 3.939 1.00 80.56 197 LEU A C 1
ATOM 1471 O O . LEU A 1 197 ? 3.795 0.240 4.831 1.00 80.56 197 LEU A O 1
ATOM 1475 N N . ALA A 1 198 ? 2.894 -1.411 3.623 1.00 74.69 198 ALA A N 1
ATOM 1476 C CA . ALA A 1 198 ? 3.554 -2.470 4.379 1.00 74.69 198 ALA A CA 1
ATOM 1477 C C . ALA A 1 198 ? 5.026 -2.669 3.966 1.00 74.69 198 ALA A C 1
ATOM 1479 O O . ALA A 1 198 ? 5.345 -2.823 2.788 1.00 74.69 198 ALA A O 1
ATOM 1480 N N . GLY A 1 199 ? 5.926 -2.732 4.949 1.00 81.19 199 GLY A N 1
ATOM 1481 C CA . GLY A 1 199 ? 7.347 -3.076 4.782 1.00 81.19 199 GLY A CA 1
ATOM 1482 C C . GLY A 1 199 ? 7.662 -4.510 5.237 1.00 81.19 199 GLY A C 1
ATOM 1483 O O . GLY A 1 199 ? 6.740 -5.312 5.384 1.00 81.19 199 GLY A O 1
ATOM 1484 N N . PRO A 1 200 ? 8.940 -4.873 5.482 1.00 84.06 200 PRO A N 1
ATOM 1485 C CA . PRO A 1 200 ? 10.144 -4.026 5.558 1.00 84.06 200 PRO A CA 1
ATOM 1486 C C . PRO A 1 200 ? 10.874 -3.825 4.214 1.00 84.06 200 PRO A C 1
ATOM 1488 O O . PRO A 1 200 ? 11.952 -3.229 4.151 1.00 84.06 200 PRO A O 1
ATOM 1491 N N . ALA A 1 201 ? 10.336 -4.381 3.134 1.00 87.94 201 ALA A N 1
ATOM 1492 C CA . ALA A 1 201 ? 10.874 -4.226 1.795 1.00 87.94 201 ALA A CA 1
ATOM 1493 C C . ALA A 1 201 ? 9.729 -4.187 0.791 1.00 87.94 201 ALA A C 1
ATOM 1495 O O . ALA A 1 201 ? 8.716 -4.863 0.968 1.00 87.94 201 ALA A O 1
ATOM 1496 N N . LEU A 1 202 ? 9.926 -3.417 -0.271 1.00 91.19 202 LEU A N 1
ATOM 1497 C CA . LEU A 1 202 ? 9.038 -3.373 -1.420 1.00 91.19 202 LEU A CA 1
ATOM 1498 C C . LEU A 1 202 ? 9.738 -4.038 -2.597 1.00 91.19 202 LEU A C 1
ATOM 1500 O O . LEU A 1 202 ? 10.947 -3.887 -2.778 1.00 91.19 202 LEU A O 1
ATOM 1504 N N . ILE A 1 203 ? 8.987 -4.759 -3.417 1.00 92.44 203 ILE A N 1
ATOM 1505 C CA . ILE A 1 203 ? 9.517 -5.399 -4.617 1.00 92.44 203 ILE A CA 1
ATOM 1506 C C . ILE A 1 203 ? 9.087 -4.569 -5.817 1.00 92.44 203 ILE A C 1
ATOM 1508 O O . ILE A 1 203 ? 7.905 -4.488 -6.144 1.00 92.44 203 ILE A O 1
ATOM 1512 N N . TRP A 1 204 ? 10.056 -3.966 -6.493 1.00 96.06 204 TRP A N 1
ATOM 1513 C CA . TRP A 1 204 ? 9.830 -3.275 -7.751 1.00 96.06 204 TRP A CA 1
ATOM 1514 C C . TRP A 1 204 ? 10.164 -4.199 -8.917 1.00 96.06 204 TRP A C 1
ATOM 1516 O O . TRP A 1 204 ? 11.277 -4.722 -9.004 1.00 96.06 204 TRP A O 1
ATOM 1526 N N . THR A 1 205 ? 9.198 -4.417 -9.804 1.00 91.31 205 THR A N 1
ATOM 1527 C CA . THR A 1 205 ? 9.343 -5.284 -10.974 1.00 91.31 205 THR A CA 1
ATOM 1528 C C . THR A 1 205 ? 9.323 -4.458 -12.247 1.00 91.31 205 THR A C 1
ATOM 1530 O O . THR A 1 205 ? 8.424 -3.644 -12.443 1.00 91.31 205 THR A O 1
ATOM 1533 N N . PHE A 1 206 ? 10.292 -4.705 -13.124 1.00 92.38 206 PHE A N 1
ATOM 1534 C CA . PHE A 1 206 ? 10.449 -4.052 -14.418 1.00 92.38 206 PHE A CA 1
ATOM 1535 C C . PHE A 1 206 ? 10.468 -5.089 -15.537 1.00 92.38 206 PHE A C 1
ATOM 1537 O O . PHE A 1 206 ? 11.241 -6.048 -15.485 1.00 92.38 206 PHE A O 1
ATOM 1544 N N . SER A 1 207 ? 9.686 -4.859 -16.589 1.00 89.62 207 SER A N 1
ATOM 1545 C CA . SER A 1 207 ? 9.820 -5.583 -17.851 1.00 89.62 207 SER A CA 1
ATOM 1546 C C . SER A 1 207 ? 9.874 -4.608 -19.028 1.00 89.62 207 SER A C 1
ATOM 1548 O O . SER A 1 207 ? 9.021 -3.724 -19.128 1.00 89.62 207 SER A O 1
ATOM 1550 N N . PRO A 1 208 ? 10.844 -4.764 -19.947 1.00 82.94 208 PRO A N 1
ATOM 1551 C CA . PRO A 1 208 ? 10.974 -3.891 -21.108 1.00 82.94 208 PRO A CA 1
ATOM 1552 C C . PRO A 1 208 ? 9.935 -4.181 -22.201 1.00 82.94 208 PRO A C 1
ATOM 1554 O O . PRO A 1 208 ? 9.885 -3.458 -23.193 1.00 82.94 208 PRO A O 1
ATOM 1557 N N . ARG A 1 209 ? 9.152 -5.265 -22.076 1.00 76.75 209 ARG A N 1
ATOM 1558 C CA . ARG A 1 209 ? 8.085 -5.622 -23.018 1.00 76.75 209 ARG A CA 1
ATOM 1559 C C . ARG A 1 209 ? 6.881 -6.183 -22.259 1.00 76.75 209 ARG A C 1
ATOM 1561 O O . ARG A 1 209 ? 7.071 -7.094 -21.452 1.00 76.75 209 ARG A O 1
ATOM 1568 N N . PRO A 1 210 ? 5.650 -5.741 -22.554 1.00 62.00 210 PRO A N 1
ATOM 1569 C CA . PRO A 1 210 ? 4.466 -6.268 -21.887 1.00 62.00 210 PRO A CA 1
ATOM 1570 C C . PRO A 1 210 ? 4.314 -7.776 -22.129 1.00 62.00 210 PRO A C 1
ATOM 1572 O O . PRO A 1 210 ? 4.456 -8.245 -23.258 1.00 62.00 210 PRO A O 1
ATOM 1575 N N . GLY A 1 211 ? 4.018 -8.537 -21.073 1.00 54.84 211 GLY A N 1
ATOM 1576 C CA . GLY A 1 211 ? 3.774 -9.985 -21.157 1.00 54.84 211 GLY A CA 1
ATOM 1577 C C . GLY A 1 211 ? 5.021 -10.855 -21.364 1.00 54.84 211 GLY A C 1
ATOM 1578 O O . GLY A 1 211 ? 4.887 -12.054 -21.594 1.00 54.84 211 GLY A O 1
ATOM 1579 N N . SER A 1 212 ? 6.223 -10.278 -21.292 1.00 67.88 212 SER A N 1
ATOM 1580 C CA . SER A 1 212 ? 7.478 -11.032 -21.297 1.00 67.88 212 SER A CA 1
ATOM 1581 C C . SER A 1 212 ? 7.698 -11.737 -19.955 1.00 67.88 212 SER A C 1
ATOM 1583 O O . SER A 1 212 ? 7.580 -11.115 -18.905 1.00 67.88 212 SER A O 1
ATOM 1585 N N . GLU A 1 213 ? 8.112 -13.007 -19.987 1.00 67.31 213 GLU A N 1
ATOM 1586 C CA . GLU A 1 213 ? 8.565 -13.733 -18.786 1.00 67.31 213 GLU A CA 1
ATOM 1587 C C . GLU A 1 213 ? 9.898 -13.183 -18.241 1.00 67.31 213 GLU A C 1
ATOM 1589 O O . GLU A 1 213 ? 10.248 -13.401 -17.082 1.00 67.31 213 GLU A O 1
ATOM 1594 N N . LEU A 1 214 ? 10.652 -12.444 -19.067 1.00 74.44 214 LEU A N 1
ATOM 1595 C CA . LEU A 1 214 ? 11.861 -11.743 -18.640 1.00 74.44 214 LEU A CA 1
ATOM 1596 C C . LEU A 1 214 ? 11.481 -10.451 -17.914 1.00 74.44 214 LEU A C 1
ATOM 1598 O O . LEU A 1 214 ? 10.980 -9.504 -18.532 1.00 74.44 214 LEU A O 1
ATOM 1602 N N . GLN A 1 215 ? 11.785 -10.413 -16.621 1.00 85.69 215 GLN A N 1
ATOM 1603 C CA . GLN A 1 215 ? 11.612 -9.258 -15.751 1.00 85.69 215 GLN A CA 1
ATOM 1604 C C . GLN A 1 215 ? 12.800 -9.120 -14.792 1.00 85.69 215 GLN A C 1
ATOM 1606 O O . GLN A 1 215 ? 13.440 -10.109 -14.430 1.00 85.69 215 GLN A O 1
ATOM 1611 N N . ALA A 1 216 ? 13.087 -7.892 -14.375 1.00 87.50 216 ALA A N 1
ATOM 1612 C CA . ALA A 1 216 ? 13.943 -7.608 -13.230 1.00 87.50 216 ALA A CA 1
ATOM 1613 C C . ALA A 1 216 ? 13.059 -7.415 -12.005 1.00 87.50 216 ALA A C 1
ATOM 1615 O O . ALA A 1 216 ? 12.031 -6.748 -12.097 1.00 87.50 216 ALA A O 1
ATOM 1616 N N . SER A 1 217 ? 13.499 -7.930 -10.862 1.00 92.50 217 SER A N 1
ATOM 1617 C CA . SER A 1 217 ? 12.881 -7.655 -9.569 1.00 92.50 217 SER A CA 1
ATOM 1618 C C . SER A 1 217 ? 13.941 -7.113 -8.616 1.00 92.50 217 SER A C 1
ATOM 1620 O O . SER A 1 217 ? 14.988 -7.733 -8.410 1.00 92.50 217 SER A O 1
ATOM 1622 N N . VAL A 1 218 ? 13.669 -5.938 -8.057 1.00 92.12 218 VAL A N 1
ATOM 1623 C CA . VAL A 1 218 ? 14.551 -5.230 -7.129 1.00 92.12 218 VAL A CA 1
ATOM 1624 C C . VAL A 1 218 ? 13.843 -5.111 -5.786 1.00 92.12 218 VAL A C 1
ATOM 1626 O O . VAL A 1 218 ? 12.736 -4.586 -5.710 1.00 92.12 218 VAL A O 1
ATOM 1629 N N . SER A 1 219 ? 14.482 -5.600 -4.729 1.00 94.81 219 SER A N 1
ATOM 1630 C CA . SER A 1 219 ? 14.030 -5.423 -3.352 1.00 94.81 219 SER A CA 1
ATOM 1631 C C . SER A 1 219 ? 14.532 -4.082 -2.841 1.00 94.81 219 SER A C 1
ATOM 1633 O O . SER A 1 219 ? 15.731 -3.905 -2.641 1.00 94.81 219 SER A O 1
ATOM 1635 N N . ILE A 1 220 ? 13.622 -3.150 -2.603 1.00 95.12 220 ILE A N 1
ATOM 1636 C CA . ILE A 1 220 ? 13.910 -1.825 -2.069 1.00 95.12 220 ILE A CA 1
ATOM 1637 C C . ILE A 1 220 ? 13.620 -1.856 -0.565 1.00 95.12 220 ILE A C 1
ATOM 1639 O O . ILE A 1 220 ? 12.468 -2.082 -0.188 1.00 95.12 220 ILE A O 1
ATOM 1643 N N . PRO A 1 221 ? 14.624 -1.650 0.306 1.00 92.56 221 PRO A N 1
ATOM 1644 C CA . PRO A 1 221 ? 14.380 -1.508 1.734 1.00 92.56 221 PRO A CA 1
ATOM 1645 C C . PRO A 1 221 ? 13.381 -0.382 1.987 1.00 92.56 221 PRO A C 1
ATOM 1647 O O . PRO A 1 221 ? 13.538 0.728 1.477 1.00 92.56 221 PRO A O 1
ATOM 1650 N N . TYR A 1 222 ? 12.353 -0.679 2.768 1.00 90.31 222 TYR A N 1
ATOM 1651 C CA . TYR A 1 222 ? 11.327 0.279 3.127 1.00 90.31 222 TYR A CA 1
ATOM 1652 C C . TYR A 1 222 ? 10.973 0.066 4.582 1.00 90.31 222 TYR A C 1
ATOM 1654 O O . TYR A 1 222 ? 10.355 -0.931 4.946 1.00 90.31 222 TYR A O 1
ATOM 1662 N N . GLU A 1 223 ? 11.380 1.010 5.413 1.00 85.56 223 GLU A N 1
ATOM 1663 C CA . GLU A 1 223 ? 10.865 1.087 6.763 1.00 85.56 223 GLU A CA 1
ATOM 1664 C C . GLU A 1 223 ? 9.555 1.869 6.674 1.00 85.56 223 GLU A C 1
ATOM 1666 O O . GLU A 1 223 ? 9.597 3.052 6.315 1.00 85.56 223 GLU A O 1
ATOM 1671 N N . PRO A 1 224 ? 8.396 1.226 6.926 1.00 74.38 224 PRO A N 1
ATOM 1672 C CA . PRO A 1 224 ? 7.162 1.964 7.091 1.00 74.38 224 PRO A CA 1
ATOM 1673 C C . PRO A 1 224 ? 7.436 3.026 8.127 1.00 74.38 224 PRO A C 1
ATOM 1675 O O . PRO A 1 224 ? 8.052 2.745 9.163 1.00 74.38 224 PRO A O 1
ATOM 1678 N N . GLU A 1 225 ? 6.998 4.245 7.843 1.00 63.66 225 GLU A N 1
ATOM 1679 C CA . GLU A 1 225 ? 6.936 5.214 8.914 1.00 63.66 225 GLU A CA 1
ATOM 1680 C C . GLU A 1 225 ? 6.066 4.559 9.973 1.00 63.66 225 GLU A C 1
ATOM 1682 O O . GLU A 1 225 ? 4.941 4.141 9.686 1.00 63.66 225 GLU A O 1
ATOM 1687 N N . LYS A 1 226 ? 6.652 4.314 11.148 1.00 49.25 226 LYS A N 1
ATOM 1688 C CA . LYS A 1 226 ? 5.890 3.796 12.267 1.00 49.25 226 LYS A CA 1
ATOM 1689 C C . LYS A 1 226 ? 4.815 4.844 12.467 1.00 49.25 226 LYS A C 1
ATOM 1691 O O . LYS A 1 226 ? 5.116 5.898 13.013 1.00 49.25 226 LYS A O 1
ATOM 1696 N N . VAL A 1 227 ? 3.590 4.566 12.016 1.00 44.50 227 VAL A N 1
ATOM 1697 C CA . VAL A 1 227 ? 2.423 5.133 12.673 1.00 44.50 227 VAL A CA 1
ATOM 1698 C C . VAL A 1 227 ? 2.675 4.713 14.101 1.00 44.50 227 VAL A C 1
ATOM 1700 O O . VAL A 1 227 ? 2.741 3.500 14.352 1.00 44.50 227 VAL A O 1
ATOM 1703 N N . PRO A 1 228 ? 3.025 5.643 14.999 1.00 41.31 228 PRO A N 1
ATOM 1704 C CA . PRO A 1 228 ? 3.271 5.231 16.343 1.00 41.31 228 PRO A CA 1
ATOM 1705 C C . PRO A 1 228 ? 1.939 4.660 16.780 1.00 41.31 228 PRO A C 1
ATOM 1707 O O . PRO A 1 228 ? 0.950 5.380 16.901 1.00 41.31 228 PRO A O 1
ATOM 1710 N N . ALA A 1 229 ? 1.893 3.343 16.958 1.00 46.88 229 ALA A N 1
ATOM 1711 C CA . ALA A 1 229 ? 0.936 2.779 17.865 1.00 46.88 229 ALA A CA 1
ATOM 1712 C C . ALA A 1 229 ? 1.340 3.408 19.195 1.00 46.88 229 ALA A C 1
ATOM 1714 O O . ALA A 1 229 ? 2.199 2.896 19.910 1.00 46.88 229 ALA A O 1
ATOM 1715 N N . GLY A 1 230 ? 0.797 4.586 19.503 1.00 51.81 230 GLY A N 1
ATOM 1716 C CA . GLY A 1 230 ? 0.555 4.891 20.889 1.00 51.81 230 GLY A CA 1
ATOM 1717 C C . GLY A 1 230 ? -0.198 3.670 21.383 1.00 51.81 230 GLY A C 1
ATOM 1718 O O . GLY A 1 230 ? -1.268 3.350 20.867 1.00 51.81 230 GLY A O 1
ATOM 1719 N N . HIS A 1 231 ? 0.434 2.883 22.247 1.00 63.44 231 HIS A N 1
ATOM 1720 C CA . HIS A 1 231 ? -0.249 1.762 22.857 1.00 63.44 231 HIS A CA 1
ATOM 1721 C C . HIS A 1 231 ? -1.264 2.405 23.793 1.00 63.44 231 HIS A C 1
ATOM 1723 O O . HIS A 1 231 ? -0.929 2.810 24.903 1.00 63.44 231 HIS A O 1
ATOM 1729 N N . ALA A 1 232 ? -2.469 2.626 23.288 1.00 78.88 232 ALA A N 1
ATOM 1730 C CA . ALA A 1 232 ? -3.535 3.212 24.064 1.00 78.88 232 ALA A CA 1
ATOM 1731 C C . ALA A 1 232 ? -4.067 2.135 25.000 1.00 78.88 232 ALA A C 1
ATOM 1733 O O . ALA A 1 232 ? -4.419 1.055 24.546 1.00 78.88 232 ALA A O 1
ATOM 1734 N N . GLU A 1 233 ? -4.133 2.417 26.289 1.00 83.81 233 GLU A N 1
ATOM 1735 C CA . GLU A 1 233 ? -4.998 1.684 27.200 1.00 83.81 233 GLU A CA 1
ATOM 1736 C C . GLU A 1 233 ? -6.229 2.554 27.437 1.00 83.81 233 GLU A C 1
ATOM 1738 O O . GLU A 1 233 ? -6.109 3.713 27.839 1.00 83.81 233 GLU A O 1
ATOM 1743 N N . VAL A 1 234 ? -7.407 2.023 27.115 1.00 87.38 234 VAL A N 1
ATOM 1744 C CA . VAL A 1 234 ? -8.676 2.743 27.235 1.00 87.38 234 VAL A CA 1
ATOM 1745 C C . VAL A 1 234 ? -9.454 2.165 28.406 1.00 87.38 234 VAL A C 1
ATOM 1747 O O . VAL A 1 234 ? -9.713 0.962 28.451 1.00 87.38 234 VAL A O 1
ATOM 1750 N N . THR A 1 235 ? -9.853 3.027 29.335 1.00 89.00 235 THR A N 1
ATOM 1751 C CA . THR A 1 235 ? -10.724 2.670 30.457 1.00 89.00 235 THR A CA 1
ATOM 1752 C C . THR A 1 235 ? -11.981 3.521 30.398 1.00 89.00 235 THR A C 1
ATOM 1754 O O . THR A 1 235 ? -11.892 4.742 30.381 1.00 89.00 235 THR A O 1
ATOM 1757 N N . ILE A 1 236 ? -13.153 2.888 30.390 1.00 93.12 236 ILE A N 1
ATOM 1758 C CA . ILE A 1 236 ? -14.429 3.590 30.563 1.00 93.12 236 ILE A CA 1
ATOM 1759 C C . ILE A 1 236 ? -14.755 3.593 32.051 1.00 93.12 236 ILE A C 1
ATOM 1761 O O . ILE A 1 236 ? -14.830 2.530 32.672 1.00 93.12 236 ILE A O 1
ATOM 1765 N N . THR A 1 237 ? -14.889 4.784 32.627 1.00 92.75 237 THR A N 1
ATOM 1766 C CA . THR A 1 237 ? -15.150 4.967 34.057 1.00 92.75 237 THR A CA 1
ATOM 1767 C C . THR A 1 237 ? -16.638 4.991 34.352 1.00 92.75 237 THR A C 1
ATOM 1769 O O . THR A 1 237 ? -17.052 4.414 35.356 1.00 92.75 237 THR A O 1
ATOM 1772 N N . ASP A 1 238 ? -17.435 5.616 33.482 1.00 94.44 238 ASP A N 1
ATOM 1773 C CA . ASP A 1 238 ? -18.888 5.666 33.627 1.00 94.44 238 ASP A CA 1
ATOM 1774 C C . ASP A 1 238 ? -19.594 5.854 32.275 1.00 94.44 238 ASP A C 1
ATOM 1776 O O . ASP A 1 238 ? -19.011 6.348 31.306 1.00 94.44 238 ASP A O 1
ATOM 1780 N N . ALA A 1 239 ? -20.860 5.454 32.207 1.00 95.31 239 ALA A N 1
ATOM 1781 C CA . ALA A 1 239 ? -21.737 5.709 31.073 1.00 95.31 239 ALA A CA 1
ATOM 1782 C C . ALA A 1 239 ? -23.184 5.853 31.556 1.00 95.31 239 ALA A C 1
ATOM 1784 O O . ALA A 1 239 ? -23.765 4.913 32.104 1.00 95.31 239 ALA A O 1
ATOM 1785 N N . PHE A 1 240 ? -23.786 7.019 31.329 1.00 94.81 240 PHE A N 1
ATOM 1786 C CA . PHE A 1 240 ? -25.112 7.352 31.845 1.00 94.81 240 PHE A CA 1
ATOM 1787 C C . PHE A 1 240 ? -25.886 8.273 30.898 1.00 94.81 240 PHE A C 1
ATOM 1789 O O . PHE A 1 240 ? -25.324 8.931 30.024 1.00 94.81 240 PHE A O 1
ATOM 1796 N N . LEU A 1 241 ? -27.209 8.307 31.055 1.00 94.00 241 LEU A N 1
ATOM 1797 C CA . LEU A 1 241 ? -28.057 9.240 30.317 1.00 94.00 241 LEU A CA 1
ATOM 1798 C C . LEU A 1 241 ? -28.067 10.612 30.997 1.00 94.00 241 LEU A C 1
ATOM 1800 O O . LEU A 1 241 ? -28.072 10.694 32.225 1.00 94.00 241 LEU A O 1
ATOM 1804 N N . SER A 1 242 ? -28.116 11.681 30.204 1.00 93.12 242 SER A N 1
ATOM 1805 C CA . SER A 1 242 ? -28.336 13.043 30.701 1.00 93.12 242 SER A CA 1
ATOM 1806 C C . SER A 1 242 ? -29.657 13.170 31.470 1.00 93.12 242 SER A C 1
ATOM 1808 O O . SER A 1 242 ? -30.565 12.357 31.307 1.00 93.12 242 SER A O 1
ATOM 1810 N N . ASP A 1 243 ? -29.796 14.230 32.274 1.00 89.25 243 ASP A N 1
ATOM 1811 C CA . ASP A 1 243 ? -31.003 14.485 33.082 1.00 89.25 243 ASP A CA 1
ATOM 1812 C C . ASP A 1 243 ? -32.303 14.539 32.252 1.00 89.25 243 ASP A C 1
ATOM 1814 O O . ASP A 1 243 ? -33.373 14.177 32.742 1.00 89.25 243 ASP A O 1
ATOM 1818 N N . ASP A 1 244 ? -32.220 15.004 31.001 1.00 89.94 244 ASP A N 1
ATOM 1819 C CA . ASP A 1 244 ? -33.334 15.037 30.043 1.00 89.94 244 ASP A CA 1
ATOM 1820 C C . ASP A 1 244 ? -33.575 13.690 29.336 1.00 89.94 244 ASP A C 1
ATOM 1822 O O . ASP A 1 244 ? -34.623 13.495 28.725 1.00 89.94 244 ASP A O 1
ATOM 1826 N N . GLY A 1 245 ? -32.647 12.740 29.464 1.00 88.25 245 GLY A N 1
ATOM 1827 C CA . GLY A 1 245 ? -32.718 11.408 28.879 1.00 88.25 245 GLY A CA 1
ATOM 1828 C C . GLY A 1 245 ? -32.418 11.347 27.382 1.00 88.25 245 GLY A C 1
ATOM 1829 O O . GLY A 1 245 ? -32.522 10.262 26.814 1.00 88.25 245 GLY A O 1
ATOM 1830 N N . ASP A 1 246 ? -32.040 12.456 26.743 1.00 91.56 246 ASP A N 1
ATOM 1831 C CA . ASP A 1 246 ? -31.872 12.536 25.284 1.00 91.56 246 ASP A CA 1
ATOM 1832 C C . ASP A 1 246 ? -30.428 12.282 24.820 1.00 91.56 246 ASP A C 1
ATOM 1834 O O . ASP A 1 246 ? -30.173 12.103 23.622 1.00 91.56 246 ASP A O 1
ATOM 1838 N N . ARG A 1 247 ? -29.464 12.248 25.749 1.00 94.06 247 ARG A N 1
ATOM 1839 C CA . ARG A 1 247 ? -28.040 12.052 25.447 1.00 94.06 247 ARG A CA 1
ATOM 1840 C C . ARG A 1 247 ? -27.452 10.923 26.265 1.00 94.06 247 ARG A C 1
ATOM 1842 O O . ARG A 1 247 ? -27.756 10.781 27.445 1.00 94.06 247 ARG A O 1
ATOM 1849 N N . LEU A 1 248 ? -26.561 10.168 25.637 1.00 95.19 248 LEU A N 1
ATOM 1850 C CA . LEU A 1 248 ? -25.664 9.250 26.324 1.00 95.19 248 LEU A CA 1
ATOM 1851 C C . LEU A 1 248 ? -24.335 9.965 26.570 1.00 95.19 248 LEU A C 1
ATOM 1853 O O . LEU A 1 248 ? -23.695 10.411 25.618 1.00 95.19 248 LEU A O 1
ATOM 1857 N N . ILE A 1 249 ? -23.938 10.065 27.834 1.00 97.00 249 ILE A N 1
ATOM 1858 C CA . ILE A 1 249 ? -22.664 10.623 28.283 1.00 97.00 249 ILE A CA 1
ATOM 1859 C C . ILE A 1 249 ? -21.769 9.452 28.684 1.00 97.00 249 ILE A C 1
ATOM 1861 O O . ILE A 1 249 ? -22.192 8.579 29.440 1.00 97.00 249 ILE A O 1
ATOM 1865 N N . ILE A 1 250 ? -20.554 9.415 28.147 1.00 96.94 250 ILE A N 1
ATOM 1866 C CA . ILE A 1 250 ? -19.561 8.378 28.425 1.00 96.94 250 ILE A CA 1
ATOM 1867 C C . ILE A 1 250 ? -18.294 9.058 28.924 1.00 96.94 250 ILE A C 1
ATOM 1869 O O . ILE A 1 250 ? -17.712 9.879 28.214 1.00 96.94 250 ILE A O 1
ATOM 1873 N N . GLU A 1 251 ? -17.860 8.686 30.119 1.00 97.25 251 GLU A N 1
ATOM 1874 C CA . GLU A 1 251 ? -16.639 9.174 30.747 1.00 97.25 251 GLU A CA 1
ATOM 1875 C C . GLU A 1 251 ? -15.574 8.079 30.737 1.00 97.25 251 GLU A C 1
ATOM 1877 O O . GLU A 1 251 ? -15.858 6.890 30.926 1.00 97.25 251 GLU A O 1
ATOM 1882 N N . GLY A 1 252 ? -14.325 8.472 30.522 1.00 95.62 252 GLY A N 1
ATOM 1883 C CA . GLY A 1 252 ? -13.223 7.528 30.537 1.00 95.62 252 GLY A CA 1
ATOM 1884 C C . GLY A 1 252 ? -11.857 8.181 30.504 1.00 95.62 252 GLY A C 1
ATOM 1885 O O . GLY A 1 252 ? -11.698 9.398 30.588 1.00 95.62 252 GLY A O 1
ATOM 1886 N N . GLU A 1 253 ? -10.851 7.335 30.357 1.00 95.56 253 GLU A N 1
ATOM 1887 C CA . GLU A 1 253 ? -9.453 7.715 30.300 1.00 95.56 253 GLU A CA 1
ATOM 1888 C C . GLU A 1 253 ? -8.757 6.971 29.160 1.00 95.56 253 GLU A C 1
ATOM 1890 O O . GLU A 1 253 ? -8.966 5.773 28.949 1.00 95.56 253 GLU A O 1
ATOM 1895 N N . ILE A 1 254 ? -7.903 7.691 28.437 1.00 93.31 254 ILE A N 1
ATOM 1896 C CA . ILE A 1 254 ? -6.981 7.136 27.449 1.00 93.31 254 ILE A CA 1
ATOM 1897 C C . ILE A 1 254 ? -5.571 7.335 27.987 1.00 93.31 254 ILE A C 1
ATOM 1899 O O . ILE A 1 254 ? -5.111 8.469 28.137 1.00 93.31 254 ILE A O 1
ATOM 1903 N N . GLN A 1 255 ? -4.864 6.244 28.255 1.00 89.94 255 GLN A N 1
ATOM 1904 C CA . GLN A 1 255 ? -3.458 6.280 28.627 1.00 89.94 255 GLN A CA 1
ATOM 1905 C C . GLN A 1 255 ? -2.586 5.899 27.437 1.00 89.94 255 GLN A C 1
ATOM 1907 O O . GLN A 1 255 ? -2.751 4.833 26.852 1.00 89.94 255 GLN A O 1
ATOM 1912 N N . ASN A 1 256 ? -1.606 6.736 27.106 1.00 89.06 256 ASN A N 1
ATOM 1913 C CA . ASN A 1 256 ? -0.586 6.366 26.135 1.00 89.06 256 ASN A CA 1
ATOM 1914 C C . ASN A 1 256 ? 0.542 5.595 26.835 1.00 89.06 256 ASN A C 1
ATOM 1916 O O . ASN A 1 256 ? 1.446 6.178 27.429 1.00 89.06 256 ASN A O 1
ATOM 1920 N N . THR A 1 257 ? 0.490 4.270 26.758 1.00 82.69 257 THR A N 1
ATOM 1921 C CA . THR A 1 257 ? 1.535 3.359 27.255 1.00 82.69 257 THR A CA 1
ATOM 1922 C C . THR A 1 257 ? 2.677 3.156 26.246 1.00 82.69 257 THR A C 1
ATOM 1924 O O . THR A 1 257 ? 3.648 2.454 26.532 1.00 82.69 257 THR A O 1
ATOM 1927 N N . GLY A 1 258 ? 2.581 3.781 25.066 1.00 75.19 258 GLY A N 1
ATOM 1928 C CA . GLY A 1 258 ? 3.604 3.774 24.025 1.00 75.19 258 GLY A CA 1
ATOM 1929 C C . GLY A 1 258 ? 4.741 4.771 24.272 1.00 75.19 258 GLY A C 1
ATOM 1930 O O . GLY A 1 258 ? 4.704 5.598 25.182 1.00 75.19 258 GLY A O 1
ATOM 1931 N N . GLY A 1 259 ? 5.778 4.681 23.433 1.00 74.00 259 GLY A N 1
ATOM 1932 C CA . GLY A 1 259 ? 6.963 5.550 23.490 1.00 74.00 259 GLY A CA 1
ATOM 1933 C C . GLY A 1 259 ? 6.870 6.842 22.669 1.00 74.00 259 GLY A C 1
ATOM 1934 O O . GLY A 1 259 ? 7.775 7.663 22.749 1.00 74.00 259 GLY A O 1
ATOM 1935 N N . GLU A 1 260 ? 5.796 7.028 21.905 1.00 77.00 260 GLU A N 1
ATOM 1936 C CA . GLU A 1 260 ? 5.586 8.144 20.970 1.00 77.00 260 GLU A CA 1
ATOM 1937 C C . GLU A 1 260 ? 4.211 8.794 21.212 1.00 77.00 260 GLU A C 1
ATOM 1939 O O . GLU A 1 260 ? 3.328 8.111 21.739 1.00 77.00 260 GLU A O 1
ATOM 1944 N N . PRO A 1 261 ? 3.994 10.081 20.872 1.00 82.38 261 PRO A N 1
ATOM 1945 C CA . PRO A 1 261 ? 2.696 10.735 21.045 1.00 82.38 261 PRO A CA 1
ATOM 1946 C C . PRO A 1 261 ? 1.568 10.001 20.304 1.00 82.38 261 PRO A C 1
ATOM 1948 O O . PRO A 1 261 ? 1.722 9.613 19.150 1.00 82.38 261 PRO A O 1
ATOM 1951 N N . LEU A 1 262 ? 0.429 9.838 20.975 1.00 86.38 262 LEU A N 1
ATOM 1952 C CA . LEU A 1 262 ? -0.790 9.234 20.441 1.00 86.38 262 LEU A CA 1
ATOM 1953 C C . LEU A 1 262 ? -1.738 10.342 19.985 1.00 86.38 262 LEU A C 1
ATOM 1955 O O . LEU A 1 262 ? -2.150 11.165 20.806 1.00 86.38 262 LEU A O 1
ATOM 1959 N N . THR A 1 263 ? -2.117 10.340 18.711 1.00 88.25 263 THR A N 1
ATOM 1960 C CA . THR A 1 263 ? -3.164 11.225 18.189 1.00 88.25 263 THR A CA 1
ATOM 1961 C C . THR A 1 263 ? -4.484 10.469 18.105 1.00 88.25 263 THR A C 1
ATOM 1963 O O . THR A 1 263 ? -4.503 9.338 17.636 1.00 88.25 263 THR A O 1
ATOM 1966 N N . VAL A 1 264 ? -5.566 11.086 18.585 1.00 87.69 264 VAL A N 1
ATOM 1967 C CA . VAL A 1 264 ? -6.927 10.534 18.517 1.00 87.69 264 VAL A CA 1
ATOM 1968 C C . VAL A 1 264 ? -7.785 11.463 17.673 1.00 87.69 264 VAL A C 1
ATOM 1970 O O . VAL A 1 264 ? -7.925 12.648 17.998 1.00 87.69 264 VAL A O 1
ATOM 1973 N N . GLU A 1 265 ? -8.351 10.930 16.599 1.00 87.75 265 GLU A N 1
ATOM 1974 C CA . GLU A 1 265 ? -9.195 11.645 15.648 1.00 87.75 265 GLU A CA 1
ATOM 1975 C C . GLU A 1 265 ? -10.658 11.198 15.741 1.00 87.75 265 GLU A C 1
ATOM 1977 O O . GLU A 1 265 ? -11.005 10.227 16.411 1.00 87.75 265 GLU A O 1
ATOM 1982 N N . LEU A 1 266 ? -11.552 11.908 15.047 1.00 82.94 266 LEU A N 1
ATOM 1983 C CA . LEU A 1 266 ? -12.976 11.562 15.027 1.00 82.94 266 LEU A CA 1
ATOM 1984 C C . LEU A 1 266 ? -13.235 10.164 14.444 1.00 82.94 266 LEU A C 1
ATOM 1986 O O . LEU A 1 266 ? -14.150 9.482 14.891 1.00 82.94 266 LEU A O 1
ATOM 1990 N N . SER A 1 267 ? -12.434 9.725 13.471 1.00 79.69 267 SER A N 1
ATOM 1991 C CA . SER A 1 267 ? -12.547 8.391 12.867 1.00 79.69 267 SER A CA 1
ATOM 1992 C C . SER A 1 267 ? -12.234 7.251 13.834 1.00 79.69 267 SER A C 1
ATOM 1994 O O . SER A 1 267 ? -12.664 6.125 13.592 1.00 79.69 267 SER A O 1
ATOM 1996 N N . ASP A 1 268 ? -11.522 7.533 14.927 1.00 81.69 268 ASP A N 1
ATOM 1997 C CA . ASP A 1 268 ? -11.139 6.530 15.922 1.00 81.69 268 ASP A CA 1
ATOM 1998 C C . ASP A 1 268 ? -12.247 6.250 16.939 1.00 81.69 268 ASP A C 1
ATOM 2000 O O . ASP A 1 268 ? -12.099 5.350 17.771 1.00 81.69 268 ASP A O 1
ATOM 2004 N N . ILE A 1 269 ? -13.340 7.022 16.894 1.00 87.50 269 ILE A N 1
ATOM 2005 C CA . ILE A 1 269 ? -14.416 6.997 17.883 1.00 87.50 269 ILE A CA 1
ATOM 2006 C C . ILE A 1 269 ? -15.755 6.775 17.189 1.00 87.50 269 ILE A C 1
ATOM 2008 O O . ILE A 1 269 ? -16.163 7.531 16.308 1.00 87.50 269 ILE A O 1
ATOM 2012 N N . SER A 1 270 ? -16.499 5.761 17.617 1.00 80.81 270 SER A N 1
ATOM 2013 C CA . SER A 1 270 ? -17.854 5.543 17.122 1.00 80.81 270 SER A CA 1
ATOM 2014 C C . SER A 1 270 ? -18.744 4.832 18.133 1.00 80.81 270 SER A C 1
ATOM 2016 O O . SER A 1 270 ? -18.270 4.046 18.948 1.00 80.81 270 SER A O 1
ATOM 2018 N N . LEU A 1 271 ? -20.049 5.094 18.064 1.00 79.56 271 LEU A N 1
ATOM 2019 C CA . LEU A 1 271 ? -21.058 4.410 18.864 1.00 79.56 271 LEU A CA 1
ATOM 2020 C C . LEU A 1 271 ? -22.070 3.750 17.928 1.00 79.56 271 LEU A C 1
ATOM 2022 O O . LEU A 1 271 ? -22.659 4.408 17.069 1.00 79.56 271 LEU A O 1
ATOM 2026 N N . SER A 1 272 ? -22.271 2.448 18.096 1.00 69.31 272 SER A N 1
ATOM 2027 C CA . SER A 1 272 ? -23.179 1.644 17.275 1.00 69.31 272 SER A CA 1
ATOM 2028 C C . SER A 1 272 ? -24.203 0.916 18.138 1.00 69.31 272 SER A C 1
ATOM 2030 O O . SER A 1 272 ? -23.965 0.634 19.306 1.00 69.31 272 SER A O 1
ATOM 2032 N N . SER A 1 273 ? -25.369 0.613 17.584 1.00 81.06 273 SER A N 1
ATOM 2033 C CA . SER A 1 273 ? -26.423 -0.145 18.260 1.00 81.06 273 SER A CA 1
ATOM 2034 C C . SER A 1 273 ? -27.237 -0.948 17.245 1.00 81.06 273 SER A C 1
ATOM 2036 O O . SER A 1 273 ? -27.012 -0.850 16.037 1.00 81.06 273 SER A O 1
ATOM 2038 N N . SER A 1 274 ? -28.231 -1.709 17.711 1.00 71.94 274 SER A N 1
ATOM 2039 C CA . SER A 1 274 ? -29.179 -2.392 16.813 1.00 71.94 274 SER A CA 1
ATOM 2040 C C . SER A 1 274 ? -30.017 -1.431 15.953 1.00 71.94 274 SER A C 1
ATOM 2042 O O . SER A 1 274 ? -30.492 -1.833 14.893 1.00 71.94 274 SER A O 1
ATOM 2044 N N . ALA A 1 275 ? -30.144 -0.163 16.362 1.00 68.06 275 ALA A N 1
ATOM 2045 C CA . ALA A 1 275 ? -30.807 0.895 15.600 1.00 68.06 275 ALA A CA 1
ATOM 2046 C C . ALA A 1 275 ? -29.873 1.610 14.599 1.00 68.06 275 ALA A C 1
ATOM 2048 O O . ALA A 1 275 ? -30.332 2.446 13.822 1.00 68.06 275 ALA A O 1
ATOM 2049 N N . GLY A 1 276 ? -28.576 1.279 14.589 1.00 66.31 276 GLY A N 1
ATOM 2050 C CA . GLY A 1 276 ? -27.564 1.891 13.727 1.00 66.31 276 GLY A CA 1
ATOM 2051 C C . GLY A 1 276 ? -26.521 2.712 14.490 1.00 66.31 276 GLY A C 1
ATOM 2052 O O . GLY A 1 276 ? -26.357 2.572 15.706 1.00 66.31 276 GLY A O 1
ATOM 2053 N N . MET A 1 277 ? -25.782 3.541 13.749 1.00 66.81 277 MET A N 1
ATOM 2054 C CA . MET A 1 277 ? -24.731 4.413 14.286 1.00 66.81 277 MET A CA 1
ATOM 2055 C C . MET A 1 277 ? -25.336 5.647 14.955 1.00 66.81 277 MET A C 1
ATOM 2057 O O . MET A 1 277 ? -26.243 6.266 14.402 1.00 66.81 277 MET A O 1
ATOM 2061 N N . SER A 1 278 ? -24.812 6.015 16.121 1.00 76.62 278 SER A N 1
ATOM 2062 C CA . SER A 1 278 ? -25.204 7.232 16.839 1.00 76.62 278 SER A CA 1
ATOM 2063 C C . SER A 1 278 ? -24.271 8.390 16.496 1.00 76.62 278 SER A C 1
ATOM 2065 O O . SER A 1 278 ? -23.084 8.197 16.229 1.00 76.62 278 SER A O 1
ATOM 2067 N N . GLU A 1 279 ? -24.811 9.603 16.510 1.00 84.81 279 GLU A N 1
ATOM 2068 C CA . GLU A 1 279 ? -24.063 10.821 16.200 1.00 84.81 279 GLU A CA 1
ATOM 2069 C C . GLU A 1 279 ? -23.327 11.322 17.445 1.00 84.81 279 GLU A C 1
ATOM 2071 O O . GLU A 1 279 ? -23.931 11.470 18.511 1.00 84.81 279 GLU A O 1
ATOM 2076 N N . LEU A 1 280 ? -22.025 11.592 17.309 1.00 91.62 280 LEU A N 1
ATOM 2077 C CA . LEU A 1 280 ? -21.248 12.254 18.353 1.00 91.62 280 LEU A CA 1
ATOM 2078 C C . LEU A 1 280 ? -21.629 13.739 18.386 1.00 91.62 280 LEU A C 1
ATOM 2080 O O . LEU A 1 280 ? -21.341 14.481 17.451 1.00 91.62 280 LEU A O 1
ATOM 2084 N N . ILE A 1 281 ? -22.253 14.170 19.478 1.00 93.75 281 ILE A N 1
ATOM 2085 C CA . ILE A 1 281 ? -22.664 15.559 19.708 1.00 93.75 281 ILE A CA 1
ATOM 2086 C C . ILE A 1 281 ? -21.472 16.388 20.193 1.00 93.75 281 ILE A C 1
ATOM 2088 O O . ILE A 1 281 ? -21.294 17.532 19.774 1.00 93.75 281 ILE A O 1
ATOM 2092 N N . MET A 1 282 ? -20.673 15.834 21.109 1.00 95.25 282 MET A N 1
ATOM 2093 C CA . MET A 1 282 ? -19.562 16.549 21.732 1.00 95.25 282 MET A CA 1
ATOM 2094 C C . MET A 1 282 ? -18.481 15.592 22.230 1.00 95.25 282 MET A C 1
ATOM 2096 O O . MET A 1 282 ? -18.778 14.492 22.686 1.00 95.25 282 MET A O 1
ATOM 2100 N N . ALA A 1 283 ? -17.238 16.064 22.201 1.00 96.56 283 ALA A N 1
ATOM 2101 C CA . ALA A 1 283 ? -16.106 15.462 22.889 1.00 96.56 283 ALA A CA 1
ATOM 2102 C C . ALA A 1 283 ? -15.435 16.526 23.773 1.00 96.56 283 ALA A C 1
ATOM 2104 O O . ALA A 1 283 ? -15.261 17.669 23.332 1.00 96.56 283 ALA A O 1
ATOM 2105 N N . ALA A 1 284 ? -15.072 16.167 25.004 1.00 95.69 284 ALA A N 1
ATOM 2106 C CA . ALA A 1 284 ? -14.286 17.001 25.908 1.00 95.69 284 ALA A CA 1
ATOM 2107 C C . ALA A 1 284 ? -13.030 16.231 26.371 1.00 95.69 284 ALA A C 1
ATOM 2109 O O . ALA A 1 284 ? -13.177 15.165 26.963 1.00 95.69 284 ALA A O 1
ATOM 2110 N N . PRO A 1 285 ? -11.802 16.740 26.132 1.00 95.75 285 PRO A N 1
ATOM 2111 C CA . PRO A 1 285 ? -11.482 17.933 25.336 1.00 95.75 285 PRO A CA 1
ATOM 2112 C C . PRO A 1 285 ? -11.994 17.834 23.882 1.00 95.75 285 PRO A C 1
ATOM 2114 O O . PRO A 1 285 ? -12.374 16.753 23.443 1.00 95.75 285 PRO A O 1
ATOM 2117 N N . PRO A 1 286 ? -12.045 18.931 23.107 1.00 94.00 286 PRO A N 1
ATOM 2118 C CA . PRO A 1 286 ? -12.412 18.841 21.695 1.00 94.00 286 PRO A CA 1
ATOM 2119 C C . PRO A 1 286 ? -11.348 18.065 20.906 1.00 94.00 286 PRO A C 1
ATOM 2121 O O . PRO A 1 286 ? -10.153 18.235 21.144 1.00 94.00 286 PRO A O 1
ATOM 2124 N N . LEU A 1 287 ? -11.791 17.220 19.974 1.00 89.81 287 LEU A N 1
ATOM 2125 C CA . LEU A 1 287 ? -10.917 16.483 19.055 1.00 89.81 287 LEU A CA 1
ATOM 2126 C C . LEU A 1 287 ? -10.243 17.427 18.032 1.00 89.81 287 LEU A C 1
ATOM 2128 O O . LEU A 1 287 ? -10.831 18.459 17.688 1.00 89.81 287 LEU A O 1
ATOM 2132 N N . PRO A 1 288 ? -9.062 17.065 17.486 1.00 93.19 288 PRO A N 1
ATOM 2133 C CA . PRO A 1 288 ? -8.271 15.872 17.806 1.00 93.19 288 PRO A CA 1
ATOM 2134 C C . PRO A 1 288 ? -7.501 16.007 19.128 1.00 93.19 288 PRO A C 1
ATOM 2136 O O . PRO A 1 288 ? -7.150 17.110 19.553 1.00 93.19 288 PRO A O 1
ATOM 2139 N N . TRP A 1 289 ? -7.201 14.876 19.768 1.00 92.81 289 TRP A N 1
ATOM 2140 C CA . TRP A 1 289 ? -6.373 14.833 20.978 1.00 92.81 289 TRP A CA 1
ATOM 2141 C C . TRP A 1 289 ? -4.946 14.430 20.656 1.00 92.81 289 TRP A C 1
ATOM 2143 O O . TRP A 1 289 ? -4.702 13.659 19.734 1.00 92.81 289 TRP A O 1
ATOM 2153 N N . THR A 1 290 ? -3.996 14.919 21.447 1.00 91.00 290 THR A N 1
ATOM 2154 C CA . THR A 1 290 ? -2.610 14.445 21.420 1.00 91.00 290 THR A CA 1
ATOM 2155 C C . THR A 1 290 ? -2.195 14.077 22.836 1.00 91.00 290 THR A C 1
ATOM 2157 O O . THR A 1 290 ? -2.045 14.952 23.689 1.00 91.00 290 THR A O 1
ATOM 2160 N N . VAL A 1 291 ? -2.018 12.781 23.083 1.00 90.75 291 VAL A N 1
ATOM 2161 C CA . VAL A 1 291 ? -1.649 12.210 24.381 1.00 90.75 291 VAL A CA 1
ATOM 2162 C C . VAL A 1 291 ? -0.169 11.837 24.339 1.00 90.75 291 VAL A C 1
ATOM 2164 O O . VAL A 1 291 ? 0.244 10.952 23.590 1.00 90.75 291 VAL A O 1
ATOM 2167 N N . GLN A 1 292 ? 0.659 12.533 25.112 1.00 90.06 292 GLN A N 1
ATOM 2168 C CA . GLN A 1 292 ? 2.108 12.308 25.139 1.00 90.06 292 GLN A CA 1
ATOM 2169 C C . GLN A 1 292 ? 2.462 10.928 25.732 1.00 90.06 292 GLN A C 1
ATOM 2171 O O . GLN A 1 292 ? 1.656 10.364 26.472 1.00 90.06 292 GLN A O 1
ATOM 2176 N N . PRO A 1 293 ? 3.659 10.374 25.460 1.00 86.19 293 PRO A N 1
ATOM 2177 C CA . PRO A 1 293 ? 4.112 9.118 26.068 1.00 86.19 293 PRO A CA 1
ATOM 2178 C C . PRO A 1 293 ? 3.996 9.125 27.597 1.00 86.19 293 PRO A C 1
ATOM 2180 O O . PRO A 1 293 ? 4.477 10.045 28.262 1.00 86.19 293 PRO A O 1
ATOM 2183 N N . GLY A 1 294 ? 3.355 8.101 28.162 1.00 85.00 294 GLY A N 1
ATOM 2184 C CA . GLY A 1 294 ? 3.103 7.964 29.599 1.00 85.00 294 GLY A CA 1
ATOM 2185 C C . GLY A 1 294 ? 2.014 8.886 30.164 1.00 85.00 294 GLY A C 1
ATOM 2186 O O . GLY A 1 294 ? 1.752 8.831 31.366 1.00 85.00 294 GLY A O 1
ATOM 2187 N N . GLN A 1 295 ? 1.385 9.730 29.341 1.00 93.50 295 GLN A N 1
ATOM 2188 C CA . GLN A 1 295 ? 0.297 10.612 29.756 1.00 93.50 295 GLN A CA 1
ATOM 2189 C C . GLN A 1 295 ? -1.042 9.862 29.768 1.00 93.50 295 GLN A C 1
ATOM 2191 O O . GLN A 1 295 ? -1.320 9.043 28.891 1.00 93.50 295 GLN A O 1
ATOM 2196 N N . THR A 1 296 ? -1.891 10.218 30.731 1.00 94.50 296 THR A N 1
ATOM 2197 C CA . THR A 1 296 ? -3.313 9.862 30.757 1.00 94.50 296 THR A CA 1
ATOM 2198 C C . THR A 1 296 ? -4.153 11.090 30.415 1.00 94.50 296 THR A C 1
ATOM 2200 O O . THR A 1 296 ? -3.929 12.175 30.959 1.00 94.50 296 THR A O 1
ATOM 2203 N N . GLN A 1 297 ? -5.110 10.924 29.507 1.00 95.06 297 GLN A N 1
ATOM 2204 C CA . GLN A 1 297 ? -6.077 11.936 29.097 1.00 95.06 297 GLN A CA 1
ATOM 2205 C C . GLN A 1 297 ? -7.475 11.500 29.537 1.00 95.06 297 GLN A C 1
ATOM 2207 O O . GLN A 1 297 ? -7.976 10.484 29.068 1.00 95.06 297 GLN A O 1
ATOM 2212 N N . VAL A 1 298 ? -8.104 12.289 30.410 1.00 97.31 298 VAL A N 1
ATOM 2213 C CA . VAL A 1 298 ? -9.524 12.126 30.759 1.00 97.31 298 VAL A CA 1
ATOM 2214 C C . VAL A 1 298 ? -10.374 12.620 29.594 1.00 97.31 298 VAL A C 1
ATOM 2216 O O . VAL A 1 298 ? -10.051 13.657 28.997 1.00 97.31 298 VAL A O 1
ATOM 2219 N N . ILE A 1 299 ? -11.429 11.878 29.276 1.00 96.94 299 ILE A N 1
ATOM 2220 C CA . ILE A 1 299 ? -12.328 12.142 28.159 1.00 96.94 299 ILE A CA 1
ATOM 2221 C C . ILE A 1 299 ? -13.791 12.076 28.599 1.00 96.94 299 ILE A C 1
ATOM 2223 O O . ILE A 1 299 ? -14.167 11.280 29.457 1.00 96.94 299 ILE A O 1
ATOM 2227 N N . GLU A 1 300 ? -14.614 12.886 27.948 1.00 97.88 300 GLU A N 1
ATOM 2228 C CA . GLU A 1 300 ? -16.069 12.791 27.971 1.00 97.88 300 GLU A CA 1
ATOM 2229 C C . GLU A 1 300 ? -16.571 12.802 26.525 1.00 97.88 300 GLU A C 1
ATOM 2231 O O . GLU A 1 300 ? -16.189 13.664 25.726 1.00 97.88 300 GLU A O 1
ATOM 2236 N N . LEU A 1 301 ? -17.422 11.841 26.179 1.00 97.25 301 LEU A N 1
ATOM 2237 C CA . LEU A 1 301 ? -18.084 11.740 24.884 1.00 97.25 301 LEU A CA 1
ATOM 2238 C C . LEU A 1 301 ? -19.592 11.840 25.093 1.00 97.25 301 LEU A C 1
ATOM 2240 O O . LEU A 1 301 ? -20.161 11.092 25.885 1.00 97.25 301 LEU A O 1
ATOM 2244 N N . GLN A 1 302 ? -20.249 12.729 24.354 1.00 97.38 302 GLN A N 1
ATOM 2245 C CA . GLN A 1 302 ? -21.704 12.838 24.345 1.00 97.38 302 GLN A CA 1
ATOM 2246 C C . GLN A 1 302 ? -22.252 12.415 22.990 1.00 97.38 302 GLN A C 1
ATOM 2248 O O . GLN A 1 302 ? -21.919 13.013 21.967 1.00 97.38 302 GLN A O 1
ATOM 2253 N N . TYR A 1 303 ? -23.137 11.427 22.998 1.00 95.38 303 TYR A N 1
ATOM 2254 C CA . TYR A 1 303 ? -23.865 10.945 21.831 1.00 95.38 303 TYR A CA 1
ATOM 2255 C C . TYR A 1 303 ? -25.353 11.257 21.951 1.00 95.38 303 TYR A C 1
ATOM 2257 O O . TYR A 1 303 ? -25.890 11.388 23.055 1.00 95.38 303 TYR A O 1
ATOM 2265 N N . SER A 1 304 ? -26.044 11.320 20.814 1.00 91.81 304 SER A N 1
ATOM 2266 C CA . SER A 1 304 ? -27.501 11.179 20.815 1.00 91.81 304 SER A CA 1
ATOM 2267 C C . SER A 1 304 ? -27.892 9.828 21.422 1.00 91.81 304 SER A C 1
ATOM 2269 O O . SER A 1 304 ? -27.223 8.821 21.172 1.00 91.81 304 SER A O 1
ATOM 2271 N N . LYS A 1 305 ? -28.944 9.794 22.255 1.00 91.62 305 LYS A N 1
ATOM 2272 C CA . LYS A 1 305 ? -29.406 8.543 22.871 1.00 91.62 305 LYS A CA 1
ATOM 2273 C C . LYS A 1 305 ? -29.750 7.511 21.778 1.00 91.62 305 LYS A C 1
ATOM 2275 O O . LYS A 1 305 ? -30.619 7.788 20.949 1.00 91.62 305 LYS A O 1
ATOM 2280 N N . PRO A 1 306 ? -29.134 6.314 21.792 1.00 84.62 306 PRO A N 1
ATOM 2281 C CA . PRO A 1 306 ? -29.495 5.241 20.870 1.00 84.62 306 PRO A CA 1
ATOM 2282 C C . PRO A 1 306 ? -30.913 4.715 21.142 1.00 84.62 306 PRO A C 1
ATOM 2284 O O . PRO A 1 306 ? -31.283 4.503 22.298 1.00 84.62 306 PRO A O 1
ATOM 2287 N N . ASP A 1 307 ? -31.686 4.420 20.092 1.00 86.56 307 ASP A N 1
ATOM 2288 C CA . ASP A 1 307 ? -32.993 3.743 20.203 1.00 86.56 307 ASP A CA 1
ATOM 2289 C C . ASP A 1 307 ? -32.820 2.217 20.354 1.00 86.56 307 ASP A C 1
ATOM 2291 O O . ASP A 1 307 ? -33.255 1.411 19.533 1.00 86.56 307 ASP A O 1
ATOM 2295 N N . ALA A 1 308 ? -32.074 1.811 21.382 1.00 82.06 308 ALA A N 1
ATOM 2296 C CA . ALA A 1 308 ? -31.745 0.421 21.675 1.00 82.06 308 ALA A CA 1
ATOM 2297 C C . ALA A 1 308 ? -31.487 0.232 23.176 1.00 82.06 308 ALA A C 1
ATOM 2299 O O . ALA A 1 308 ? -31.106 1.166 23.873 1.00 82.06 308 ALA A O 1
ATOM 2300 N N . SER A 1 309 ? -31.643 -0.994 23.684 1.00 83.44 309 SER A N 1
ATOM 2301 C CA . SER A 1 309 ? -31.349 -1.327 25.089 1.00 83.44 309 SER A CA 1
ATOM 2302 C C . SER A 1 309 ? -29.850 -1.402 25.410 1.00 83.44 309 SER A C 1
ATOM 2304 O O . SER A 1 309 ? -29.474 -1.379 26.584 1.00 83.44 309 SER A O 1
ATOM 2306 N N . ALA A 1 310 ? -29.012 -1.526 24.376 1.00 80.75 310 ALA A N 1
ATOM 2307 C CA . ALA A 1 310 ? -27.561 -1.579 24.473 1.00 80.75 310 ALA A CA 1
ATOM 2308 C C . ALA A 1 310 ? -26.892 -0.943 23.244 1.00 80.75 310 ALA A C 1
ATOM 2310 O O . ALA A 1 310 ? -27.458 -0.947 22.143 1.00 80.75 310 ALA A O 1
ATOM 2311 N N . ALA A 1 311 ? -25.678 -0.434 23.436 1.00 81.50 311 ALA A N 1
ATOM 2312 C CA . ALA A 1 311 ? -24.827 0.138 22.399 1.00 81.50 311 ALA A CA 1
ATOM 2313 C C . ALA A 1 311 ? -23.370 -0.318 22.576 1.00 81.50 311 ALA A C 1
ATOM 2315 O O . ALA A 1 311 ? -22.948 -0.659 23.677 1.00 81.50 311 ALA A O 1
ATOM 2316 N N . LEU A 1 312 ? -22.601 -0.322 21.491 1.00 77.31 312 LEU A N 1
ATOM 2317 C CA . LEU A 1 312 ? -21.184 -0.656 21.461 1.00 77.31 312 LEU A CA 1
ATOM 2318 C C . LEU A 1 312 ? -20.378 0.598 21.118 1.00 77.31 312 LEU A C 1
ATOM 2320 O O . LEU A 1 312 ? -20.492 1.122 20.004 1.00 77.31 312 LEU A O 1
ATOM 2324 N N . LEU A 1 313 ? -19.569 1.061 22.068 1.00 87.50 313 LEU A N 1
ATOM 2325 C CA . LEU A 1 313 ? -18.569 2.101 21.845 1.00 87.50 313 LEU A CA 1
ATOM 2326 C C . LEU A 1 313 ? -17.304 1.455 21.280 1.00 87.50 313 LEU A C 1
ATOM 2328 O O . LEU A 1 313 ? -16.744 0.562 21.914 1.00 87.50 313 LEU A O 1
ATOM 2332 N N . SER A 1 314 ? -16.838 1.944 20.135 1.00 75.69 314 SER A N 1
ATOM 2333 C CA . SER A 1 314 ? -15.512 1.657 19.597 1.00 75.69 314 SER A CA 1
ATOM 2334 C C . SER A 1 314 ? -14.620 2.885 19.754 1.00 75.69 314 SER A C 1
ATOM 2336 O O . SER A 1 314 ? -14.963 3.950 19.244 1.00 75.69 314 SER A O 1
ATOM 2338 N N . LEU A 1 315 ? -13.482 2.735 20.431 1.00 83.00 315 LEU A N 1
ATOM 2339 C CA . LEU A 1 315 ? -12.511 3.805 20.678 1.00 83.00 315 LEU A CA 1
ATOM 2340 C C . LEU A 1 315 ? -11.089 3.257 20.521 1.00 83.00 315 LEU A C 1
ATOM 2342 O O . LEU A 1 315 ? -10.683 2.390 21.292 1.00 83.00 315 LEU A O 1
ATOM 2346 N N . LEU A 1 316 ? -10.340 3.736 19.520 1.00 74.75 316 LEU A N 1
ATOM 2347 C CA . LEU A 1 316 ? -8.962 3.292 19.227 1.00 74.75 316 LEU A CA 1
ATOM 2348 C C . LEU A 1 316 ? -8.833 1.757 19.096 1.00 74.75 316 LEU A C 1
ATOM 2350 O O . LEU A 1 316 ? -7.858 1.152 19.537 1.00 74.75 316 LEU A O 1
ATOM 2354 N N . GLY A 1 317 ? -9.857 1.110 18.531 1.00 66.81 317 GLY A N 1
ATOM 2355 C CA . GLY A 1 317 ? -9.927 -0.348 18.366 1.00 66.81 317 GLY A CA 1
ATOM 2356 C C . GLY A 1 317 ? -10.399 -1.132 19.600 1.00 66.81 317 GLY A C 1
ATOM 2357 O O . GLY A 1 317 ? -10.643 -2.334 19.485 1.00 66.81 317 GLY A O 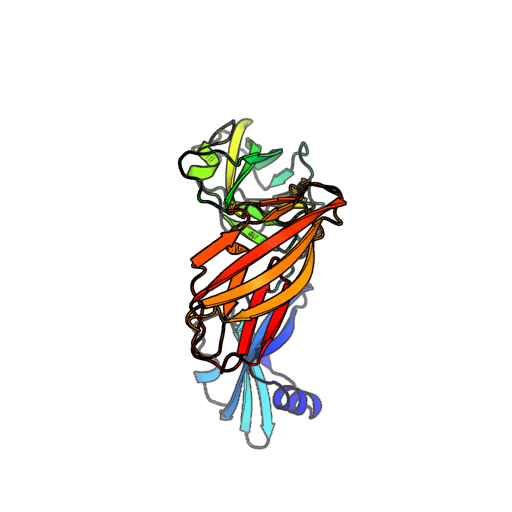1
ATOM 2358 N N . TYR A 1 318 ? -10.587 -0.485 20.755 1.00 72.38 318 TYR A N 1
ATOM 2359 C CA . TYR A 1 318 ? -11.249 -1.083 21.920 1.00 72.38 318 TYR A CA 1
ATOM 2360 C C . TYR A 1 318 ? -12.763 -1.048 21.751 1.00 72.38 318 TYR A C 1
ATOM 2362 O O . TYR A 1 318 ? -13.296 -0.123 21.148 1.00 72.38 318 TYR A O 1
ATOM 2370 N N . SER A 1 319 ? -13.459 -2.047 22.296 1.00 68.38 319 SER A N 1
ATOM 2371 C CA . SER A 1 319 ? -14.917 -2.165 22.222 1.00 68.38 319 SER A CA 1
ATOM 2372 C C . SER A 1 319 ? -15.523 -2.334 23.612 1.00 68.38 319 SER A C 1
ATOM 2374 O O . SER A 1 319 ? -15.129 -3.239 24.348 1.00 68.38 319 SER A O 1
ATOM 2376 N N . PHE A 1 320 ? -16.498 -1.490 23.949 1.00 77.38 320 PHE A N 1
ATOM 2377 C CA . PHE A 1 320 ? -17.194 -1.499 25.236 1.00 77.38 320 PHE A CA 1
ATOM 2378 C C . PHE A 1 320 ? -18.700 -1.580 25.016 1.00 77.38 320 PHE A C 1
ATOM 2380 O O . PHE A 1 320 ? -19.275 -0.756 24.305 1.00 77.38 320 PHE A O 1
ATOM 2387 N N . GLU A 1 321 ? -19.341 -2.575 25.624 1.00 82.56 321 GLU A N 1
ATOM 2388 C CA . GLU A 1 321 ? -20.796 -2.694 25.613 1.00 82.56 321 GLU A CA 1
ATOM 2389 C C . GLU A 1 321 ? -21.394 -1.847 26.741 1.00 82.56 321 GLU A C 1
ATOM 2391 O O . GLU A 1 321 ? -21.042 -2.004 27.910 1.00 82.56 321 GLU A O 1
ATOM 2396 N N . ILE A 1 322 ? -22.317 -0.962 26.381 1.00 86.38 322 ILE A N 1
ATOM 2397 C CA . ILE A 1 322 ? -23.072 -0.104 27.289 1.00 86.38 322 ILE A CA 1
ATOM 2398 C C . ILE A 1 322 ? -24.502 -0.629 27.316 1.00 86.38 322 ILE A C 1
ATOM 2400 O O . ILE A 1 322 ? -25.167 -0.678 26.281 1.00 86.38 322 ILE A O 1
ATOM 2404 N N . GLN A 1 323 ? -24.975 -1.026 28.494 1.00 87.00 323 GLN A N 1
ATOM 2405 C CA . GLN A 1 323 ? -26.308 -1.593 28.707 1.00 87.00 323 GLN A CA 1
ATOM 2406 C C . GLN A 1 323 ? -27.177 -0.656 29.553 1.00 87.00 323 GLN A C 1
ATOM 2408 O O . GLN A 1 323 ? -26.671 0.251 30.207 1.00 87.00 323 GLN A O 1
ATOM 2413 N N . GLY A 1 324 ? -28.489 -0.904 29.582 1.00 80.50 324 GLY A N 1
ATOM 2414 C CA . GLY A 1 324 ? -29.408 -0.177 30.467 1.00 80.50 324 GLY A CA 1
ATOM 2415 C C . GLY A 1 324 ? -29.835 1.190 29.931 1.00 80.50 324 GLY A C 1
ATOM 2416 O O . GLY A 1 324 ? -30.099 2.102 30.704 1.00 80.50 324 GLY A O 1
ATOM 2417 N N . LEU A 1 325 ? -29.909 1.334 28.606 1.00 81.19 325 LEU A N 1
ATOM 2418 C CA . LEU A 1 325 ? -30.289 2.584 27.934 1.00 81.19 325 LEU A CA 1
ATOM 2419 C C . LEU A 1 325 ? -31.820 2.812 27.855 1.00 81.19 325 LEU A C 1
ATOM 2421 O O . LEU A 1 325 ? -32.269 3.792 27.252 1.00 81.19 325 LEU A O 1
ATOM 2425 N N . GLN A 1 326 ? -32.625 1.927 28.458 1.00 67.19 326 GLN A N 1
ATOM 2426 C CA . GLN A 1 326 ? -34.097 1.959 28.476 1.00 67.19 326 GLN A CA 1
ATOM 2427 C C . GLN A 1 326 ? -34.663 2.080 29.887 1.00 67.19 326 GLN A C 1
ATOM 2429 O O . GLN A 1 326 ? -34.162 1.367 30.784 1.00 67.19 326 GLN A O 1
#

Foldseek 3Di:
DDAAEDEDEQDPVVVVVLVPADQQDWDWDQDPVRDIWIWGWHDKDKDALPPPVQVDDPAHKYWYWYQDPPRIIIIIITHTDPPPPPCPPPPDPAAAAPDWDDFPQKTKHWPAWDWAADDPPADPQKTKIKTKMKIFGQDQAKFFLVQKFKWKAFPVGDIWGFDQVQFCVDDQHADGDIAHHGGMHIGMGMTIGGLQTHDQWMWMKMDSHPPDPGIHIHTHGHDRPCPFPQVWDKAWPDWDADPVLFKIKTKIKIFRQTQAKDWFAPVQKWKADPQGTWDWPDKVVGDTDIAGHGGMDIIMTMTGQDPHQWMWIGGNNDIDIDGRSD

Radius of gyration: 28.34 Å; chains: 1; bounding box: 58×66×66 Å